Protein 6QTS (pdb70)

Foldseek 3Di:
DFFQEKDFQFKAAFAFWQEWAAFLQSQKIWTFFQQAIFIPGVVCRRPDPYGPFDAGHPFTWLWEHQNPPRQWMWTWGQQGWIFIAGRVVSDGQAIARPDRGGWNDKYAANPVRQWMWIFAQQWIFIPHPDRYTPDTADDDFGWLWYAQNPDNQWIWTFGQVQWIFIARRVDRPGGPAIGHDGPGTWNDWDAQHNFWIWTDGLSQWIWIAGNVVTGTDAIAHDAHRNDAQQEWEHYNFKIWTKHQQQKIFMPGPVDRYTSYMGRNDPRKIWNYKYDSHPAQWIWTAINSGMITIIGTGD/DPPDDDD

InterPro domains:
  IPR001680 WD40 repeat [PF00400] (369-399)
  IPR001680 WD40 repeat [PF00400] (455-491)
  IPR001680 WD40 repeat [PF00400] (540-576)
  IPR001680 WD40 repeat [PS50082] (459-491)
  IPR001680 WD40 repeat [PS50082] (545-585)
  IPR001680 WD40 repeat [SM00320] (355-399)
  IPR001680 WD40 repeat [SM00320] (410-449)
  IPR001680 WD40 repeat [SM00320] (452-492)
  IPR001680 WD40 repeat [SM00320] (493-534)
  IPR001680 WD40 repeat [SM00320] (538-576)
  IPR001680 WD40 repeat [SM00320] (579-618)
  IPR001680 WD40 repeat [SM00320] (633-672)
  IPR001841 Zinc finger, RING-type [PF13923] (52-89)
  IPR001841 Zinc finger, RING-type [PS50089] (52-90)
  IPR001841 Zinc finger, RING-type [SM00184] (52-89)
  IPR013083 Zinc finger, RING/FYVE/PHD-type [G3DSA:3.30.40.10] (39-142)
  IPR015943 WD40/YVTN repeat-like-containing domain superfamily [G3DSA:2.130.10.10] (342-675)
  IPR017907 Zinc finger, RING-type, conserved site [PS00518] (67-76)
  IPR019775 WD40 repeat, conserved site [PS00678] (563-577)
  IPR036322 WD40-repeat-containing domain superfamily [SSF50978] (372-670)

CATH classification: 2.130.10.10

Secondary structure (DSSP, 8-state):
----EEEEEEEE----EEEEEE-TTSSEEEEEETT--EEEEHHHHHH-----EE---SS-B--EE-SSSTTEEEEEBTTS-EEEEETTT--EEEEE---SS-EEEEEE-SSSTT-EEEEE---EEE----SS-SEEE--SS-B--EE-SS-TTEEEEEBTTS-EEEEETT-TTS-SEEE---SS-EEEEEESSSSEEEEEETTTEEEEEETTTTEEEEEE--S--SSB---EEE-SSEEEE--TTSEEEEEETT-SS-SEEEE------EEEEEE-TTSSEEEEEETT--EEEEEEE-/--SB---

Radius of gyration: 17.59 Å; Cα contacts (8 Å, |Δi|>4): 1021; chains: 2; bounding box: 44×52×36 Å

GO terms:
  GO:0005634 nucleus (C, IDA)
  GO:0061630 ubiquitin protein ligase activity (F, EXP)
  GO:0005634 nucleus (C, EXP)
  GO:0005737 cytoplasm (C, EXP)
  GO:0004842 ubiquitin-protein transferase activity (F, IMP)
  GO:0005515 protein binding (F, IPI)
  GO:0061630 ubiquitin protein ligase activity (F, IDA)
  GO:0004842 ubiquitin-protein transferase activity (F, IDA)
  GO:0016604 nuclear body (C, IDA)
  GO:0009640 photomorphogenesis (P, IGI)
  GO:0009647 skotomorphogenesis (P, TAS)
  GO:0000152 nuclear ubiquitin ligase complex (C, TAS)
  GO:0010119 regulation of stomatal movement (P, IGI)
  GO:0009641 shade avoidance (P, IMP)
  GO:0009649 entrainment of circadian clock (P, IMP)
  GO:0009963 positive regulation of flavonoid biosynthetic process (P, IMP)
  GO:0010119 regulation of stomatal movement (P, IMP)
  GO:0010224 response to UV-B (P, IMP)
  GO:0046283 anthocyanin-containing compound metabolic process (P, IMP)
  GO:0048573 photoperiodism, flowering (P, IMP)

B-factor: mean 17.79, std 14.59, range [5.57, 201.47]

Organism: Arabidopsis thaliana (NCBI:txid3702)

Nearest PDB structures (foldseek):
  6qts-assembly1_A  TM=1.003E+00  e=5.476E-61  Arabidopsis thaliana
  6qtt-assembly1_A  TM=9.958E-01  e=1.177E-58  Arabidopsis thaliana
  6qtr-assembly1_A  TM=9.957E-01  e=1.177E-58  Arabidopsis thaliana
  6qtu-assembly1_A  TM=9.963E-01  e=2.228E-58  Arabidopsis thaliana
  6qtw-assembly1_A  TM=9.921E-01  e=7.570E-58  Arabidopsis thaliana

Sequence (305 aa):
TRYSRLRVIAEIRHNIVSSSIEFDRDDELFATAGVVSRIKVFDFSSSVVNEPQPIVEMSTRSSKLSLSWNKHEKNHIASSDYEGIIVTVWDVTTRQSLMEYEEHEKRAWSSVDFSRTEEPSSMLVSGSDDKVKVWTRQEASVVINNIDMMKANIICVKYNPGSSNYIAVGSADHHIHYYDLRNISQPLHVFSGHKKAVSYVKKFLSNNELASASTDSTLRLWDVKDNLPVRTFRRGHTNEKNFVGLTVNSSEEYLACGSSETNEVVYVYHKEITRPVVTSHRFGGSYFISAVCCWKSDDSPTMMLTANSQGTIKVLVVLAARYAVVPD

Structure (mmCIF, N/CA/C/O backbone):
data_6QTS
#
_entry.id   6QTS
#
_cell.length_a   48.343
_cell.length_b   55.216
_cell.length_c   103.017
_cell.angle_alpha   90.000
_cell.angle_beta   90.000
_cell.angle_gamma   90.000
#
_symmetry.space_group_name_H-M   'P 21 21 21'
#
loop_
_entity.id
_entity.type
_entity.pdbx_description
1 polymer 'E3 ubiquitin-protein ligase COP1'
2 polymer 'Ultraviolet-B receptor UVR8'
3 non-polymer 'SULFATE ION'
4 non-polymer GLYCEROL
5 water water
#
loop_
_atom_site.group_PDB
_atom_site.id
_atom_site.type_symbol
_atom_site.label_atom_id
_atom_site.label_alt_id
_atom_site.label_comp_id
_atom_site.label_asym_id
_atom_site.label_entity_id
_atom_site.label_seq_id
_atom_site.pdbx_PDB_ins_code
_atom_site.Cartn_x
_atom_site.Cartn_y
_atom_site.Cartn_z
_atom_site.occupancy
_atom_site.B_iso_or_equiv
_atom_site.auth_seq_id
_atom_site.auth_comp_id
_atom_site.auth_asym_id
_atom_site.auth_atom_id
_atom_site.pdbx_PDB_model_num
ATOM 1 N N . THR A 1 6 ? -34.97764 15.60305 -15.23343 1.000 61.45771 351 THR A N 1
ATOM 2 C CA . THR A 1 6 ? -35.27991 16.93001 -14.71275 1.000 61.51987 351 THR A CA 1
ATOM 3 C C . THR A 1 6 ? -34.34173 17.31427 -13.57071 1.000 51.20582 351 THR A C 1
ATOM 4 O O . THR A 1 6 ? -33.95719 18.47564 -13.43843 1.000 50.66523 351 THR A O 1
ATOM 14 N N . ARG A 1 7 ? -33.96217 16.32749 -12.75417 1.000 41.50214 352 ARG A N 1
ATOM 15 C CA . ARG A 1 7 ? -33.26920 16.63131 -11.50823 1.000 32.07288 352 ARG A CA 1
ATOM 16 C C . ARG A 1 7 ? -31.94545 17.34199 -11.75815 1.000 24.35466 352 ARG A C 1
ATOM 17 O O . ARG A 1 7 ? -31.60015 18.29672 -11.05049 1.000 24.34644 352 ARG A O 1
ATOM 38 N N . TYR A 1 8 ? -31.17625 16.87528 -12.73455 1.000 17.15003 353 TYR A N 1
ATOM 39 C CA . TYR A 1 8 ? -29.88735 17.45010 -13.05332 1.000 13.46645 353 TYR A CA 1
ATOM 40 C C . TYR A 1 8 ? -29.84313 17.78397 -14.53378 1.000 13.13902 353 TYR A C 1
ATOM 41 O O . TYR A 1 8 ? -30.37910 17.03702 -15.35514 1.000 14.81422 353 TYR A O 1
ATOM 59 N N . SER A 1 9 ? -29.19548 18.88768 -14.87123 1.000 12.32380 354 SER A N 1
ATOM 60 C CA . SER A 1 9 ? -29.00761 19.25478 -16.26571 1.000 13.05372 354 SER A CA 1
ATOM 61 C C . SER A 1 9 ? -27.57034 19.57769 -16.62866 1.000 11.03694 354 SER A C 1
ATOM 62 O O . SER A 1 9 ? -27.28954 19.77837 -17.81336 1.000 11.31913 354 SER A O 1
ATOM 70 N N . ARG A 1 10 ? -26.65527 19.62643 -15.66640 1.000 11.08936 355 ARG A N 1
ATOM 71 C CA . ARG A 1 10 ? -25.30547 20.07184 -15.93503 1.000 11.16239 355 ARG A CA 1
ATOM 72 C C . ARG A 1 10 ? -24.35676 19.42673 -14.94492 1.000 10.23754 355 ARG A C 1
ATOM 73 O O . ARG A 1 10 ? -24.77036 18.86824 -13.92431 1.000 10.35071 355 ARG A O 1
ATOM 94 N N . LEU A 1 11 ? -23.06789 19.52000 -15.27417 1.000 10.43165 356 LEU A N 1
ATOM 95 C CA . LEU A 1 11 ? -21.96682 19.20820 -14.37444 1.000 11.04833 356 LEU A CA 1
ATOM 96 C C . LEU A 1 11 ? -21.22290 20.50477 -14.09002 1.000 11.42777 356 LEU A C 1
ATOM 97 O O . LEU A 1 11 ? -20.71786 21.15168 -15.01262 1.000 14.41864 356 LEU A O 1
ATOM 113 N N . ARG A 1 12 ? -21.14187 20.87392 -12.82656 1.000 10.05911 357 ARG A N 1
ATOM 114 C CA . ARG A 1 12 ? -20.38539 22.04215 -12.40900 1.000 10.82388 357 ARG A CA 1
ATOM 115 C C . ARG A 1 12 ? -18.96080 21.62836 -12.05364 1.000 10.28843 357 ARG A C 1
ATOM 116 O O . ARG A 1 12 ? -18.73950 20.56475 -11.46532 1.000 10.51273 357 ARG A O 1
ATOM 137 N N . VAL A 1 13 ? -17.99842 22.48130 -12.38464 1.000 10.59084 358 VAL A N 1
ATOM 138 C CA . VAL A 1 13 ? -16.61052 22.25095 -12.01191 1.000 11.01164 358 VAL A CA 1
ATOM 139 C C . VAL A 1 13 ? -16.41887 22.88857 -10.65375 1.000 12.65631 358 VAL A C 1
ATOM 140 O O . VAL A 1 13 ? -16.53751 24.10879 -10.50503 1.000 14.80198 358 VAL A O 1
ATOM 153 N N . ILE A 1 14 ? -16.09072 22.07617 -9.66023 1.000 11.33682 359 ILE A N 1
ATOM 154 C CA . ILE A 1 14 ? -15.83541 22.66406 -8.35313 1.000 12.55011 359 ILE A CA 1
ATOM 155 C C . ILE A 1 14 ? -14.35664 22.73318 -8.02511 1.000 13.61036 359 ILE A C 1
ATOM 156 O O . ILE A 1 14 ? -13.98158 23.49369 -7.11574 1.000 17.84869 359 ILE A O 1
ATOM 172 N N . ALA A 1 15 ? -13.49781 22.02467 -8.75666 1.000 12.39430 360 ALA A N 1
ATOM 173 C CA . ALA A 1 15 ? -12.05611 22.15736 -8.59357 1.000 13.91005 360 ALA A CA 1
ATOM 174 C C . ALA A 1 15 ? -11.37154 21.57526 -9.81899 1.000 13.53324 360 ALA A C 1
ATOM 175 O O . ALA A 1 15 ? -11.90287 20.68697 -10.47718 1.000 12.80130 360 ALA A O 1
ATOM 182 N N . GLU A 1 16 ? -10.17586 22.07386 -10.09685 1.000 15.68870 361 GLU A N 1
ATOM 183 C CA . GLU A 1 16 ? -9.37782 21.62083 -11.22792 1.000 18.55826 361 GLU A CA 1
ATOM 184 C C . GLU A 1 16 ? -7.92131 21.62497 -10.80514 1.000 19.68236 361 GLU A C 1
ATOM 185 O O . GLU A 1 16 ? -7.43853 22.61384 -10.25263 1.000 21.46514 361 GLU A O 1
ATOM 197 N N . ILE A 1 17 ? -7.23929 20.51460 -11.03279 1.000 19.56063 362 ILE A N 1
ATOM 198 C CA . ILE A 1 17 ? -5.80201 20.40979 -10.84071 1.000 23.25306 362 ILE A CA 1
ATOM 199 C C . ILE A 1 17 ? -5.22500 20.30871 -12.24350 1.000 26.74375 362 ILE A C 1
ATOM 200 O O . ILE A 1 17 ? -5.38550 19.27650 -12.91196 1.000 25.55830 362 ILE A O 1
ATOM 216 N N . ARG A 1 18 ? -4.61196 21.39568 -12.71394 1.000 34.43022 363 ARG A N 1
ATOM 217 C CA . ARG A 1 18 ? -4.02096 21.41075 -14.04410 1.000 41.99442 363 ARG A CA 1
ATOM 218 C C . ARG A 1 18 ? -2.77239 20.53962 -14.06085 1.000 48.27696 363 ARG A C 1
ATOM 219 O O . ARG A 1 18 ? -2.06157 20.41011 -13.05992 1.000 47.79991 363 ARG A O 1
ATOM 240 N N . HIS A 1 19 ? -2.50753 19.94295 -15.21610 1.000 55.61652 364 HIS A N 1
ATOM 241 C CA . HIS A 1 19 ? -1.41928 18.98481 -15.34719 1.000 63.08631 364 HIS A CA 1
ATOM 242 C C . HIS A 1 19 ? -0.06876 19.65903 -15.14809 1.000 62.59066 364 HIS A C 1
ATOM 243 O O . HIS A 1 19 ? 0.93696 18.99026 -14.91152 1.000 62.58428 364 HIS A O 1
ATOM 257 N N . ASN A 1 27 ? 0.47488 13.80511 -19.13550 1.000 27.13393 372 ASN A N 1
ATOM 258 C CA . ASN A 1 27 ? 0.49256 12.34792 -19.13938 1.000 26.23957 372 ASN A CA 1
ATOM 259 C C . ASN A 1 27 ? -0.88472 11.76876 -18.82635 1.000 19.18848 372 ASN A C 1
ATOM 260 O O . ASN A 1 27 ? -1.61244 12.28831 -17.98921 1.000 18.92642 372 ASN A O 1
ATOM 270 N N . ILE A 1 28 ? -1.21924 10.67392 -19.50390 1.000 15.30668 373 ILE A N 1
ATOM 271 C CA . ILE A 1 28 ? -2.51567 10.04003 -19.32035 1.000 13.12899 373 ILE A CA 1
ATOM 272 C C . ILE A 1 28 ? -2.67401 9.57502 -17.88326 1.000 11.61119 373 ILE A C 1
ATOM 273 O O . ILE A 1 28 ? -1.80963 8.89142 -17.32970 1.000 12.12536 373 ILE A O 1
ATOM 289 N N . VAL A 1 29 ? -3.80080 9.93267 -17.27883 1.000 10.97390 374 VAL A N 1
ATOM 290 C CA . VAL A 1 29 ? -4.21721 9.39863 -15.98837 1.000 10.31312 374 VAL A CA 1
ATOM 291 C C . VAL A 1 29 ? -5.13117 8.21697 -16.27121 1.000 10.35642 374 VAL A C 1
ATOM 292 O O . VAL A 1 29 ? -6.26078 8.37650 -16.73593 1.000 11.49452 374 VAL A O 1
ATOM 305 N N . SER A 1 30 ? -4.63627 7.01247 -15.99587 1.000 10.53071 375 SER A N 1
ATOM 306 C CA A SER A 1 30 ? -5.35362 5.77851 -16.28190 0.909 11.40511 375 SER A CA 1
ATOM 307 C CA B SER A 1 30 ? -5.40683 5.82155 -16.32056 0.091 10.63781 375 SER A CA 1
ATOM 308 C C . SER A 1 30 ? -6.44026 5.48716 -15.25694 1.000 9.79584 375 SER A C 1
ATOM 309 O O . SER A 1 30 ? -7.37820 4.75169 -15.54767 1.000 10.76203 375 SER A O 1
ATOM 324 N N . SER A 1 31 ? -6.29353 6.00740 -14.04904 1.000 8.66449 376 SER A N 1
ATOM 325 C CA . SER A 1 31 ? -7.16417 5.62577 -12.95464 1.000 8.64396 376 SER A CA 1
ATOM 326 C C . SER A 1 31 ? -7.22143 6.74209 -11.93869 1.000 8.53143 376 SER A C 1
ATOM 327 O O . SER A 1 31 ? -6.20447 7.35579 -11.61952 1.000 9.72186 376 SER A O 1
ATOM 335 N N . ILE A 1 32 ? -8.42186 6.98303 -11.42757 1.000 8.53421 377 ILE A N 1
ATOM 336 C CA . ILE A 1 32 ? -8.66784 7.92343 -10.34389 1.000 8.72564 377 ILE A CA 1
ATOM 337 C C . ILE A 1 32 ? -9.68940 7.26087 -9.42315 1.000 8.86361 377 ILE A C 1
ATOM 338 O O . ILE A 1 32 ? -10.73134 6.80032 -9.89599 1.000 9.79115 377 ILE A O 1
ATOM 354 N N . GLU A 1 33 ? -9.36304 7.13053 -8.13253 1.000 8.57392 378 GLU A N 1
ATOM 355 C CA . GLU A 1 33 ? -10.16774 6.33243 -7.22436 1.000 9.00076 378 GLU A CA 1
ATOM 356 C C . GLU A 1 33 ? -10.15829 6.93053 -5.82353 1.000 8.99146 378 GLU A C 1
ATOM 357 O O . GLU A 1 33 ? -9.11290 7.34749 -5.33306 1.000 8.34776 378 GLU A O 1
ATOM 369 N N . PHE A 1 34 ? -11.32092 6.91587 -5.17022 1.000 10.25216 379 PHE A N 1
ATOM 370 C CA . PHE A 1 34 ? -11.45980 7.28422 -3.77023 1.000 10.03207 379 PHE A CA 1
ATOM 371 C C . PHE A 1 34 ? -11.09700 6.13215 -2.83132 1.000 9.92600 379 PHE A C 1
ATOM 372 O O . PHE A 1 34 ? -11.35471 4.96191 -3.12182 1.000 10.98180 379 PHE A O 1
ATOM 389 N N . ASP A 1 36 ? -10.55220 6.48524 -1.66579 1.000 9.68914 380 ASP A N 1
ATOM 390 C CA . ASP A 1 36 ? -10.31084 5.52688 -0.59719 1.000 9.73624 380 ASP A CA 1
ATOM 391 C C . ASP A 1 36 ? -11.63878 5.11487 0.04621 1.000 10.10793 380 ASP A C 1
ATOM 392 O O . ASP A 1 36 ? -12.72214 5.54474 -0.35583 1.000 11.04824 380 ASP A O 1
ATOM 401 N N . ARG A 1 37 ? -11.55275 4.24804 1.05354 1.000 11.28129 381 ARG A N 1
ATOM 402 C CA . ARG A 1 37 ? -12.74793 3.61424 1.58541 1.000 13.21591 381 ARG A CA 1
ATOM 403 C C . ARG A 1 37 ? -13.73689 4.60048 2.17987 1.000 12.93116 381 ARG A C 1
ATOM 404 O O . ARG A 1 37 ? -14.92583 4.27682 2.27996 1.000 15.94576 381 ARG A O 1
ATOM 425 N N . ASP A 1 38 ? -13.28753 5.77258 2.60924 1.000 11.57352 382 ASP A N 1
ATOM 426 C CA . ASP A 1 38 ? -14.15746 6.76403 3.22475 1.000 12.25180 382 ASP A CA 1
ATOM 427 C C . ASP A 1 38 ? -14.42977 7.95378 2.31954 1.000 11.23219 382 ASP A C 1
ATOM 428 O O . ASP A 1 38 ? -15.01818 8.93981 2.77260 1.000 12.81225 382 ASP A O 1
ATOM 437 N N . ASP A 1 39 ? -14.01678 7.88795 1.05997 1.000 10.60399 383 ASP A N 1
ATOM 438 C CA . ASP A 1 39 ? -14.13750 9.01650 0.14589 1.000 11.42894 383 ASP A CA 1
ATOM 439 C C . ASP A 1 39 ? -13.43380 10.25611 0.68839 1.000 11.13777 383 ASP A C 1
ATOM 440 O O . ASP A 1 39 ? -13.85958 11.38458 0.42860 1.000 12.08530 383 ASP A O 1
ATOM 449 N N . GLU A 1 40 ? -12.36736 10.06238 1.45195 1.000 10.85667 384 GLU A N 1
ATOM 450 C CA . GLU A 1 40 ? -11.61089 11.16135 2.03758 1.000 11.44607 384 GLU A CA 1
ATOM 451 C C . GLU A 1 40 ? -10.38230 11.52647 1.22188 1.000 10.86325 384 GLU A C 1
ATOM 452 O O . GLU A 1 40 ? -10.08618 12.71492 1.03447 1.000 12.83405 384 GLU A O 1
ATOM 464 N N . LEU A 1 41 ? -9.65106 10.52810 0.76833 1.000 10.09164 385 LEU A N 1
ATOM 465 C CA . LEU A 1 41 ? -8.51077 10.69360 -0.10901 1.000 9.92420 385 LEU A CA 1
ATOM 466 C C . LEU A 1 41 ? -8.88321 10.12939 -1.46948 1.000 9.75219 385 LEU A C 1
ATOM 467 O O . LEU A 1 41 ? -9.76494 9.27085 -1.58461 1.000 11.01271 385 LEU A O 1
ATOM 483 N N . PHE A 1 42 ? -8.18424 10.57795 -2.50627 1.000 9.11336 386 PHE A N 1
ATOM 484 C CA . PHE A 1 42 ? -8.25535 9.91477 -3.79545 1.000 8.78282 386 PHE A CA 1
ATOM 485 C C . PHE A 1 42 ? -6.84741 9.75756 -4.33266 1.000 9.06984 386 PHE A C 1
ATOM 486 O O . PHE A 1 42 ? -5.92275 10.44784 -3.90870 1.000 10.73855 386 PHE A O 1
ATOM 503 N N . ALA A 1 43 ? -6.68899 8.82771 -5.26302 1.000 8.28601 387 ALA A N 1
ATOM 504 C CA . ALA A 1 43 ? -5.39429 8.57479 -5.86905 1.000 8.63442 387 ALA A CA 1
ATOM 505 C C . ALA A 1 43 ? -5.53088 8.58252 -7.37823 1.000 8.27140 387 ALA A C 1
ATOM 506 O O . ALA A 1 43 ? -6.57276 8.21189 -7.92269 1.000 9.06283 387 ALA A O 1
ATOM 513 N N . THR A 1 44 ? -4.45323 8.98864 -8.04190 1.000 8.75928 388 THR A N 1
ATOM 514 C CA . THR A 1 44 ? -4.34583 8.95407 -9.48955 1.000 9.12507 388 THR A CA 1
ATOM 515 C C . THR A 1 44 ? -3.09675 8.17446 -9.87038 1.000 9.22155 388 THR A C 1
ATOM 516 O O . THR A 1 44 ? -2.10863 8.12851 -9.12496 1.000 9.82027 388 THR A O 1
ATOM 527 N N . ALA A 1 45 ? -3.12809 7.57747 -11.05870 1.000 9.65231 389 ALA A N 1
ATOM 528 C CA . ALA A 1 45 ? -1.95432 6.90496 -11.58455 1.000 9.93683 389 ALA A CA 1
ATOM 529 C C . ALA A 1 45 ? -2.10592 6.73193 -13.07590 1.000 10.09285 389 ALA A C 1
ATOM 530 O O . ALA A 1 45 ? -3.21125 6.62416 -13.59152 1.000 10.66985 389 ALA A O 1
ATOM 537 N N . GLY A 1 46 ? -0.97456 6.68722 -13.76318 1.000 10.22446 390 GLY A N 1
ATOM 538 C CA . GLY A 1 46 ? -0.99664 6.48003 -15.18992 1.000 11.20510 390 GLY A CA 1
ATOM 539 C C . GLY A 1 46 ? 0.38293 6.29661 -15.77653 1.000 11.60069 390 GLY A C 1
ATOM 540 O O . GLY A 1 46 ? 1.25844 5.65130 -15.18930 1.000 11.58227 390 GLY A O 1
ATOM 544 N N . VAL A 1 47 ? 0.58593 6.90752 -16.94126 1.000 12.24795 391 VAL A N 1
ATOM 545 C CA A VAL A 1 47 ? 1.79920 6.64211 -17.69858 0.263 13.77717 391 VAL A CA 1
ATOM 546 C CA B VAL A 1 47 ? 1.79537 6.69495 -17.72411 0.737 14.18082 391 VAL A CA 1
ATOM 547 C C . VAL A 1 47 ? 3.02424 7.28111 -17.06069 1.000 15.12216 391 VAL A C 1
ATOM 548 O O . VAL A 1 47 ? 4.13750 6.85761 -17.35023 1.000 16.86427 391 VAL A O 1
ATOM 573 N N . SER A 1 48 ? 2.85891 8.24863 -16.17600 1.000 14.16020 392 SER A N 1
ATOM 574 C CA . SER A 1 48 ? 4.01264 8.88553 -15.55914 1.000 15.41507 392 SER A CA 1
ATOM 575 C C . SER A 1 48 ? 4.65780 8.05700 -14.45132 1.000 15.30192 392 SER A C 1
ATOM 576 O O . SER A 1 48 ? 5.63579 8.51579 -13.85706 1.000 16.73157 392 SER A O 1
ATOM 584 N N . ARG A 1 49 ? 4.14988 6.86333 -14.15241 1.000 13.81025 393 ARG A N 1
ATOM 585 C CA . ARG A 1 49 ? 4.80118 5.96663 -13.19226 1.000 13.77704 393 ARG A CA 1
ATOM 586 C C . ARG A 1 49 ? 4.87184 6.57098 -11.80367 1.000 13.44115 393 ARG A C 1
ATOM 587 O O . ARG A 1 49 ? 5.88291 6.46802 -11.10619 1.000 14.10729 393 ARG A O 1
ATOM 626 N N . ILE A 1 51 ? 2.12013 7.05863 -8.47117 1.000 10.44836 395 ILE A N 1
ATOM 627 C CA . ILE A 1 51 ? 0.83003 6.98708 -7.78603 1.000 9.95402 395 ILE A CA 1
ATOM 628 C C . ILE A 1 51 ? 0.77338 8.17497 -6.84207 1.000 10.36539 395 ILE A C 1
ATOM 629 O O . ILE A 1 51 ? 1.59045 8.27668 -5.92052 1.000 11.32568 395 ILE A O 1
ATOM 645 N N . LYS A 1 52 ? -0.17603 9.07146 -7.07776 1.000 10.14122 396 LYS A N 1
ATOM 646 C CA . LYS A 1 52 ? -0.32022 10.28905 -6.29390 1.000 10.63205 396 LYS A CA 1
ATOM 647 C C . LYS A 1 52 ? -1.59850 10.21427 -5.48014 1.000 10.14866 396 LYS A C 1
ATOM 648 O O . LYS A 1 52 ? -2.64499 9.82305 -5.99250 1.000 12.23459 396 LYS A O 1
ATOM 667 N N . VAL A 1 53 ? -1.51554 10.59733 -4.21321 1.000 9.48370 397 VAL A N 1
ATOM 668 C CA . VAL A 1 53 ? -2.65598 10.62401 -3.31287 1.000 9.45646 397 VAL A CA 1
ATOM 669 C C . VAL A 1 53 ? -2.92836 12.06987 -2.93961 1.000 9.34795 397 VAL A C 1
ATOM 670 O O . VAL A 1 53 ? -2.00588 12.80292 -2.56078 1.000 10.00160 397 VAL A O 1
ATOM 683 N N . PHE A 1 54 ? -4.19768 12.44953 -3.01118 1.000 9.31653 398 PHE A N 1
ATOM 684 C CA . PHE A 1 54 ? -4.67015 13.78112 -2.70258 1.000 9.81183 398 PHE A CA 1
ATOM 685 C C . PHE A 1 54 ? -5.74112 13.72076 -1.62479 1.000 10.24033 398 PHE A C 1
ATOM 686 O O . PHE A 1 54 ? -6.49531 12.75681 -1.52460 1.000 10.43562 398 PHE A O 1
ATOM 703 N N . ASP A 1 55 ? -5.84033 14.79086 -0.85011 1.000 10.83738 399 ASP A N 1
ATOM 704 C CA . ASP A 1 55 ? -6.90696 14.96858 0.12441 1.000 11.65100 399 ASP A CA 1
ATOM 705 C C . ASP A 1 55 ? -8.08437 15.67034 -0.54601 1.000 11.57316 399 ASP A C 1
ATOM 706 O O . ASP A 1 55 ? -7.94632 16.78790 -1.04706 1.000 12.16514 399 ASP A O 1
ATOM 715 N N . PHE A 1 56 ? -9.24198 15.00998 -0.57985 1.000 11.40452 400 PHE A N 1
ATOM 716 C CA . PHE A 1 56 ? -10.37832 15.54574 -1.32953 1.000 11.68116 400 PHE A CA 1
ATOM 717 C C . PHE A 1 56 ? -10.80957 16.91787 -0.81924 1.000 12.09998 400 PHE A C 1
ATOM 718 O O . PHE A 1 56 ? -11.02573 17.84045 -1.60449 1.000 12.72533 400 PHE A O 1
ATOM 735 N N . SER A 1 57 ? -10.96037 17.06521 0.49236 1.000 14.08570 401 SER A N 1
ATOM 736 C CA A SER A 1 57 ? -11.41341 18.33492 1.04673 0.419 16.14720 401 SER A CA 1
ATOM 737 C CA B SER A 1 57 ? -11.42675 18.33981 1.01915 0.581 16.23865 401 SER A CA 1
ATOM 738 C C . SER A 1 57 ? -10.43698 19.45689 0.71993 1.000 16.11073 401 SER A C 1
ATOM 739 O O . SER A 1 57 ? -10.84741 20.58663 0.42730 1.000 17.00523 401 SER A O 1
ATOM 754 N N . SER A 1 58 ? -9.13463 19.16522 0.79154 1.000 15.42466 402 SER A N 1
ATOM 755 C CA . SER A 1 58 ? -8.13888 20.17641 0.45696 1.000 16.14111 402 SER A CA 1
ATOM 756 C C . SER A 1 58 ? -8.28084 20.61726 -0.99181 1.000 15.60683 402 SER A C 1
ATOM 757 O O . SER A 1 58 ? -8.20247 21.81230 -1.30078 1.000 17.07308 402 SER A O 1
ATOM 765 N N . VAL A 1 59 ? -8.49144 19.66126 -1.89713 1.000 14.25366 403 VAL A N 1
ATOM 766 C CA . VAL A 1 59 ? -8.62190 19.97488 -3.31480 1.000 14.83417 403 VAL A CA 1
ATOM 767 C C . VAL A 1 59 ? -9.83247 20.85825 -3.55801 1.000 16.43615 403 VAL A C 1
ATOM 768 O O . VAL A 1 59 ? -9.78088 21.80166 -4.35811 1.000 18.04843 403 VAL A O 1
ATOM 781 N N . VAL A 1 60 ? -10.94862 20.56457 -2.88892 1.000 17.68158 404 VAL A N 1
ATOM 782 C CA . VAL A 1 60 ? -12.17163 21.32665 -3.09388 1.000 21.51417 404 VAL A CA 1
ATOM 783 C C . VAL A 1 60 ? -12.05524 22.72276 -2.51125 1.000 26.46943 404 VAL A C 1
ATOM 784 O O . VAL A 1 60 ? -12.62383 23.67284 -3.06068 1.000 26.89621 404 VAL A O 1
ATOM 797 N N . ASN A 1 61 ? -11.30245 22.88520 -1.42635 1.000 31.43628 405 ASN A N 1
ATOM 798 C CA . ASN A 1 61 ? -11.35343 24.12096 -0.64846 1.000 40.49434 405 ASN A CA 1
ATOM 799 C C . ASN A 1 61 ? -10.19096 25.07799 -0.88797 1.000 50.28255 405 ASN A C 1
ATOM 800 O O . ASN A 1 61 ? -10.24346 26.20864 -0.39196 1.000 47.81285 405 ASN A O 1
ATOM 811 N N . GLU A 1 62 ? -9.16466 24.68442 -1.64036 1.000 63.17042 406 GLU A N 1
ATOM 812 C CA . GLU A 1 62 ? -7.94930 25.49376 -1.71015 1.000 77.31380 406 GLU A CA 1
ATOM 813 C C . GLU A 1 62 ? -7.61336 25.89050 -3.14378 1.000 71.26064 406 GLU A C 1
ATOM 814 O O . GLU A 1 62 ? -8.19690 25.34466 -4.08747 1.000 69.99198 406 GLU A O 1
ATOM 826 N N . PRO A 1 63 ? -6.68693 26.85085 -3.35395 1.000 67.19299 407 PRO A N 1
ATOM 827 C CA . PRO A 1 63 ? -6.38973 27.37047 -4.69220 1.000 64.70473 407 PRO A CA 1
ATOM 828 C C . PRO A 1 63 ? -5.22243 26.67586 -5.38616 1.000 62.93764 407 PRO A C 1
ATOM 829 O O . PRO A 1 63 ? -4.81992 25.59042 -4.96961 1.000 62.25384 407 PRO A O 1
ATOM 840 N N . GLN A 1 67 ? -3.83499 21.20790 -4.58057 1.000 34.80383 411 GLN A N 1
ATOM 841 C CA . GLN A 1 67 ? -2.65453 21.49948 -5.38442 1.000 33.50512 411 GLN A CA 1
ATOM 842 C C . GLN A 1 67 ? -1.60070 20.38270 -5.26871 1.000 29.65969 411 GLN A C 1
ATOM 843 O O . GLN A 1 67 ? -1.28308 19.74197 -6.27213 1.000 31.35207 411 GLN A O 1
ATOM 875 N N . PRO A 1 69 ? 0.04398 16.74850 -3.99491 1.000 14.06025 413 PRO A N 1
ATOM 876 C CA . PRO A 1 69 ? -0.32012 15.45114 -3.42315 1.000 12.35732 413 PRO A CA 1
ATOM 877 C C . PRO A 1 69 ? 0.30035 15.27501 -2.05442 1.000 11.31452 413 PRO A C 1
ATOM 878 O O . PRO A 1 69 ? 1.38356 15.80771 -1.79798 1.000 12.52625 413 PRO A O 1
ATOM 889 N N . ILE A 1 70 ? -0.38451 14.52584 -1.18874 1.000 10.77753 414 ILE A N 1
ATOM 890 C CA . ILE A 1 70 ? 0.16950 14.17902 0.11035 1.000 10.91237 414 ILE A CA 1
ATOM 891 C C . ILE A 1 70 ? 1.04803 12.93471 0.07297 1.000 10.84903 414 ILE A C 1
ATOM 892 O O . ILE A 1 70 ? 1.81960 12.70499 1.01368 1.000 11.52129 414 ILE A O 1
ATOM 908 N N . VAL A 1 71 ? 0.95936 12.13100 -0.97917 1.000 11.20082 415 VAL A N 1
ATOM 909 C CA . VAL A 1 71 ? 1.81620 10.96679 -1.16266 1.000 12.33258 415 VAL A CA 1
ATOM 910 C C . VAL A 1 71 ? 2.13545 10.86375 -2.64236 1.000 11.95046 415 VAL A C 1
ATOM 911 O O . VAL A 1 71 ? 1.26063 11.08997 -3.48854 1.000 11.35809 415 VAL A O 1
ATOM 924 N N . GLU A 1 72 ? 3.37404 10.49782 -2.95037 1.000 12.94454 416 GLU A N 1
ATOM 925 C CA . GLU A 1 72 ? 3.80750 10.18544 -4.30585 1.000 14.59493 416 GLU A CA 1
ATOM 926 C C . GLU A 1 72 ? 4.65859 8.93051 -4.24463 1.000 15.00548 416 GLU A C 1
ATOM 927 O O . GLU A 1 72 ? 5.68851 8.92348 -3.56569 1.000 18.38272 416 GLU A O 1
ATOM 939 N N . MET A 1 73 ? 4.23773 7.88023 -4.94849 1.000 13.95290 417 MET A N 1
ATOM 940 C CA . MET A 1 73 ? 4.95064 6.60696 -4.97312 1.000 13.44928 417 MET A CA 1
ATOM 941 C C . MET A 1 73 ? 5.36404 6.31241 -6.40190 1.000 13.57611 417 MET A C 1
ATOM 942 O O . MET A 1 73 ? 4.51144 6.15571 -7.28192 1.000 12.52625 417 MET A O 1
ATOM 956 N N . SER A 1 74 ? 6.66737 6.21694 -6.63342 1.000 14.68377 418 SER A N 1
ATOM 957 C CA . SER A 1 74 ? 7.16235 5.96386 -7.97747 1.000 16.22364 418 SER A CA 1
ATOM 958 C C . SER A 1 74 ? 7.12497 4.47072 -8.28338 1.000 15.52565 418 SER A C 1
ATOM 959 O O . SER A 1 74 ? 7.33394 3.62428 -7.41126 1.000 16.91919 418 SER A O 1
ATOM 967 N N . THR A 1 75 ? 6.86957 4.15263 -9.54388 1.000 16.00147 419 THR A N 1
ATOM 968 C CA . THR A 1 75 ? 6.73343 2.77217 -9.97701 1.000 19.12659 419 THR A CA 1
ATOM 969 C C . THR A 1 75 ? 7.68549 2.50698 -11.12796 1.000 23.50580 419 THR A C 1
ATOM 970 O O . THR A 1 75 ? 8.21988 3.42995 -11.74655 1.000 23.85208 419 THR A O 1
ATOM 981 N N . ARG A 1 76 ? 7.88215 1.21337 -11.41269 1.000 28.01607 420 ARG A N 1
ATOM 982 C CA . ARG A 1 76 ? 8.76396 0.77955 -12.48549 1.000 33.22009 420 ARG A CA 1
ATOM 983 C C . ARG A 1 76 ? 8.10896 0.84387 -13.85986 1.000 26.85808 420 ARG A C 1
ATOM 984 O O . ARG A 1 76 ? 8.82015 0.87395 -14.87287 1.000 25.77888 420 ARG A O 1
ATOM 1005 N N . SER A 1 77 ? 6.77987 0.87439 -13.91727 1.000 21.87444 421 SER A N 1
ATOM 1006 C CA A SER A 1 77 ? 6.07861 0.79434 -15.18640 0.518 19.15404 421 SER A CA 1
ATOM 1007 C CA B SER A 1 77 ? 6.04635 0.74702 -15.16616 0.482 18.94643 421 SER A CA 1
ATOM 1008 C C . SER A 1 77 ? 4.82485 1.65311 -15.11994 1.000 16.22256 421 SER A C 1
ATOM 1009 O O . SER A 1 77 ? 4.33127 1.99894 -14.04383 1.000 15.00956 421 SER A O 1
ATOM 1024 N N . LYS A 1 78 ? 4.31762 2.01202 -16.30168 1.000 14.31309 422 LYS A N 1
ATOM 1025 C CA . LYS A 1 78 ? 3.06130 2.74609 -16.38287 1.000 13.20069 422 LYS A CA 1
ATOM 1026 C C . LYS A 1 78 ? 1.96423 1.96700 -15.66259 1.000 11.86355 422 LYS A C 1
ATOM 1027 O O . LYS A 1 78 ? 1.90761 0.73838 -15.73527 1.000 11.41486 422 LYS A O 1
ATOM 1033 N N . LEU A 1 79 ? 1.07913 2.69015 -14.97746 1.000 11.20418 423 LEU A N 1
ATOM 1034 C CA . LEU A 1 79 ? -0.03860 2.07202 -14.28420 1.000 10.48082 423 LEU A CA 1
ATOM 1035 C C . LEU A 1 79 ? -1.27691 2.07659 -15.16565 1.000 10.04439 423 LEU A C 1
ATOM 1036 O O . LEU A 1 79 ? -1.55369 3.06189 -15.85187 1.000 11.00327 423 LEU A O 1
ATOM 1052 N N . SER A 1 80 ? -2.04966 0.99394 -15.08190 1.000 9.83302 424 SER A N 1
ATOM 1053 C CA . SER A 1 80 ? -3.33330 0.90359 -15.75313 1.000 9.67133 424 SER A CA 1
ATOM 1054 C C . SER A 1 80 ? -4.52963 1.09383 -14.82490 1.000 9.03384 424 SER A C 1
ATOM 1055 O O . SER A 1 80 ? -5.59277 1.47519 -15.29469 1.000 10.29106 424 SER A O 1
ATOM 1082 N N . LEU A 1 82 ? -5.99303 1.39488 -10.37554 1.000 8.12647 426 LEU A N 1
ATOM 1083 C CA . LEU A 1 82 ? -5.84546 1.42386 -8.93290 1.000 8.38872 426 LEU A CA 1
ATOM 1084 C C . LEU A 1 82 ? -7.11968 0.88975 -8.28452 1.000 7.80168 426 LEU A C 1
ATOM 1085 O O . LEU A 1 82 ? -8.20697 1.06240 -8.82382 1.000 8.91877 426 LEU A O 1
ATOM 1101 N N . SER A 1 83 ? -6.98062 0.28499 -7.11229 1.000 7.74640 427 SER A N 1
ATOM 1102 C CA . SER A 1 83 ? -8.13110 -0.11985 -6.30233 1.000 8.25749 427 SER A CA 1
ATOM 1103 C C . SER A 1 83 ? -7.75398 -0.00043 -4.83740 1.000 7.95803 427 SER A C 1
ATOM 1104 O O . SER A 1 83 ? -6.82549 -0.68485 -4.38799 1.000 8.89297 427 SER A O 1
ATOM 1112 N N . TRP A 1 84 ? -8.44654 0.85744 -4.09817 1.000 8.20897 428 TRP A N 1
ATOM 1113 C CA . TRP A 1 84 ? -8.18953 0.95084 -2.67636 1.000 8.68515 428 TRP A CA 1
ATOM 1114 C C . TRP A 1 84 ? -8.82428 -0.21600 -1.92590 1.000 9.18443 428 TRP A C 1
ATOM 1115 O O . TRP A 1 84 ? -9.87803 -0.72851 -2.29856 1.000 10.36541 428 TRP A O 1
ATOM 1136 N N . ASN A 1 85 ? -8.17536 -0.61933 -0.84062 1.000 10.27402 429 ASN A N 1
ATOM 1137 C CA . ASN A 1 85 ? -8.73173 -1.64576 0.01859 1.000 10.88166 429 ASN A CA 1
ATOM 1138 C C . ASN A 1 85 ? -9.94369 -1.09225 0.74589 1.000 12.09488 429 ASN A C 1
ATOM 1139 O O . ASN A 1 85 ? -9.96701 0.06489 1.15896 1.000 13.26872 429 ASN A O 1
ATOM 1150 N N . LYS A 1 86 ? -10.95989 -1.93728 0.89123 1.000 12.29648 430 LYS A N 1
ATOM 1151 C CA . LYS A 1 86 ? -12.22643 -1.50819 1.44476 1.000 14.31495 430 LYS A CA 1
ATOM 1152 C C . LYS A 1 86 ? -12.25856 -1.59655 2.95575 1.000 14.37192 430 LYS A C 1
ATOM 1153 O O . LYS A 1 86 ? -13.23726 -1.13952 3.55687 1.000 17.61267 430 LYS A O 1
ATOM 1172 N N . HIS A 1 87 ? -11.23544 -2.18081 3.57449 1.000 13.89255 431 HIS A N 1
ATOM 1173 C CA . HIS A 1 87 ? -11.14774 -2.34440 5.01823 1.000 15.14056 431 HIS A CA 1
ATOM 1174 C C . HIS A 1 87 ? -9.90290 -1.68217 5.58448 1.000 14.37267 431 HIS A C 1
ATOM 1175 O O . HIS A 1 87 ? -9.99342 -0.95750 6.58665 1.000 16.81540 431 HIS A O 1
ATOM 1189 N N . GLU A 1 88 ? -8.74209 -1.90871 4.96306 1.000 12.58626 432 GLU A N 1
ATOM 1190 C CA . GLU A 1 88 ? -7.49197 -1.27364 5.36200 1.000 13.32673 432 GLU A CA 1
ATOM 1191 C C . GLU A 1 88 ? -7.42376 0.08830 4.69171 1.000 12.44728 432 GLU A C 1
ATOM 1192 O O . GLU A 1 88 ? -7.14581 0.19747 3.49945 1.000 13.78547 432 GLU A O 1
ATOM 1204 N N . LYS A 1 89 ? -7.66209 1.12765 5.48465 1.000 12.57372 433 LYS A N 1
ATOM 1205 C CA . LYS A 1 89 ? -7.69858 2.51076 5.02160 1.000 13.87338 433 LYS A CA 1
ATOM 1206 C C . LYS A 1 89 ? -6.53316 2.83838 4.10441 1.000 10.92747 433 LYS A C 1
ATOM 1207 O O . LYS A 1 89 ? -6.71410 3.49893 3.07685 1.000 11.50752 433 LYS A O 1
ATOM 1226 N N . ASN A 1 90 ? -5.33407 2.42045 4.47806 1.000 9.72593 434 ASN A N 1
ATOM 1227 C CA . ASN A 1 90 ? -4.13496 2.93019 3.86428 1.000 9.31972 434 ASN A CA 1
ATOM 1228 C C . ASN A 1 90 ? -3.62936 2.08909 2.71827 1.000 8.87280 434 ASN A C 1
ATOM 1229 O O . ASN A 1 90 ? -2.58172 2.42370 2.16996 1.000 10.03644 434 ASN A O 1
ATOM 1240 N N . HIS A 1 91 ? -4.31411 1.02092 2.35070 1.000 8.52383 435 HIS A N 1
ATOM 1241 C CA . HIS A 1 91 ? -3.77974 0.11140 1.34677 1.000 8.89048 435 HIS A CA 1
ATOM 1242 C C . HIS A 1 91 ? -4.45165 0.34184 0.00615 1.000 8.30604 435 HIS A C 1
ATOM 1243 O O . HIS A 1 91 ? -5.67439 0.51074 -0.06998 1.000 8.86963 435 HIS A O 1
ATOM 1257 N N . ILE A 1 92 ? -3.64633 0.31288 -1.04839 1.000 8.52497 436 ILE A N 1
ATOM 1258 C CA . ILE A 1 92 ? -4.12648 0.51022 -2.40793 1.000 8.48704 436 ILE A CA 1
ATOM 1259 C C . ILE A 1 92 ? -3.36882 -0.43561 -3.32834 1.000 8.71774 436 ILE A C 1
ATOM 1260 O O . ILE A 1 92 ? -2.15595 -0.62411 -3.18920 1.000 9.75153 436 ILE A O 1
ATOM 1276 N N . ALA A 1 93 ? -4.08727 -1.05597 -4.24860 1.000 8.00380 437 ALA A N 1
ATOM 1277 C CA . ALA A 1 93 ? -3.46368 -1.91086 -5.24540 1.000 8.31239 437 ALA A CA 1
ATOM 1278 C C . ALA A 1 93 ? -3.33680 -1.19760 -6.58311 1.000 8.20283 437 ALA A C 1
ATOM 1279 O O . ALA A 1 93 ? -4.16359 -0.35662 -6.94743 1.000 8.51728 437 ALA A O 1
ATOM 1286 N N . SER A 1 94 ? -2.31467 -1.57999 -7.34239 1.000 8.26351 438 SER A N 1
ATOM 1287 C CA . SER A 1 94 ? -2.12474 -1.10720 -8.70195 1.000 8.54885 438 SER A CA 1
ATOM 1288 C C . SER A 1 94 ? -1.85903 -2.27726 -9.63591 1.000 8.42998 438 SER A C 1
ATOM 1289 O O . SER A 1 94 ? -1.30089 -3.29880 -9.23977 1.000 9.56195 438 SER A O 1
ATOM 1297 N N . SER A 1 95 ? -2.23255 -2.09976 -10.89419 1.000 9.20223 439 SER A N 1
ATOM 1298 C CA . SER A 1 95 ? -1.81243 -2.96166 -11.98190 1.000 9.44698 439 SER A CA 1
ATOM 1299 C C . SER A 1 95 ? -0.97047 -2.13595 -12.94102 1.000 9.19760 439 SER A C 1
ATOM 1300 O O . SER A 1 95 ? -1.23337 -0.94771 -13.13324 1.000 9.71417 439 SER A O 1
ATOM 1308 N N . ASP A 1 96 ? 0.03970 -2.76193 -13.55352 1.000 10.17641 440 ASP A N 1
ATOM 1309 C CA . ASP A 1 96 ? 0.94786 -2.02722 -14.42602 1.000 10.84391 440 ASP A CA 1
ATOM 1310 C C . ASP A 1 96 ? 1.16942 -2.73300 -15.75804 1.000 10.61241 440 ASP A C 1
ATOM 1311 O O . ASP A 1 96 ? 0.71730 -3.85686 -15.99899 1.000 10.45059 440 ASP A O 1
ATOM 1320 N N . TYR A 1 97 ? 1.85361 -2.01499 -16.64298 1.000 10.36041 441 TYR A N 1
ATOM 1321 C CA . TYR A 1 97 ? 2.02966 -2.44571 -18.02069 1.000 10.95245 441 TYR A CA 1
ATOM 1322 C C . TYR A 1 97 ? 3.04582 -3.57154 -18.16363 1.000 12.46867 441 TYR A C 1
ATOM 1323 O O . TYR A 1 97 ? 3.13687 -4.16493 -19.24343 1.000 13.74792 441 TYR A O 1
ATOM 1341 N N . GLU A 1 98 ? 3.79387 -3.88996 -17.10797 1.000 12.98266 442 GLU A N 1
ATOM 1342 C CA . GLU A 1 98 ? 4.62502 -5.08004 -17.08138 1.000 15.95390 442 GLU A CA 1
ATOM 1343 C C . GLU A 1 98 ? 3.84923 -6.30185 -16.62316 1.000 15.07202 442 GLU A C 1
ATOM 1344 O O . GLU A 1 98 ? 4.36944 -7.41950 -16.68544 1.000 18.64267 442 GLU A O 1
ATOM 1356 N N . GLY A 1 99 ? 2.61688 -6.11609 -16.16040 1.000 12.91329 443 GLY A N 1
ATOM 1357 C CA . GLY A 1 99 ? 1.82457 -7.19580 -15.62583 1.000 12.62150 443 GLY A CA 1
ATOM 1358 C C . GLY A 1 99 ? 1.85219 -7.31492 -14.12018 1.000 12.37176 443 GLY A C 1
ATOM 1359 O O . GLY A 1 99 ? 1.16227 -8.18390 -13.57931 1.000 13.31828 443 GLY A O 1
ATOM 1363 N N . ILE A 1 100 ? 2.59272 -6.45807 -13.43378 1.000 11.21742 444 ILE A N 1
ATOM 1364 C CA A ILE A 1 100 ? 2.77222 -6.56822 -11.98936 0.481 11.43949 444 ILE A CA 1
ATOM 1365 C CA B ILE A 1 100 ? 2.75739 -6.59296 -11.99277 0.519 11.19111 444 ILE A CA 1
ATOM 1366 C C . ILE A 1 100 ? 1.56360 -5.98133 -11.28149 1.000 10.62905 444 ILE A C 1
ATOM 1367 O O . ILE A 1 100 ? 1.07061 -4.90217 -11.64319 1.000 11.06338 444 ILE A O 1
ATOM 1398 N N . VAL A 1 101 ? 1.09818 -6.68399 -10.25978 1.000 9.79665 445 VAL A N 1
ATOM 1399 C CA . VAL A 1 101 ? 0.01057 -6.25748 -9.39777 1.000 9.90271 445 VAL A CA 1
ATOM 1400 C C . VAL A 1 101 ? 0.63185 -6.02003 -8.03506 1.000 9.62528 445 VAL A C 1
ATOM 1401 O O . VAL A 1 101 ? 1.22481 -6.92655 -7.45563 1.000 10.67872 445 VAL A O 1
ATOM 1414 N N . THR A 1 102 ? 0.53588 -4.79714 -7.54095 1.000 9.20777 446 THR A N 1
ATOM 1415 C CA . THR A 1 102 ? 1.22731 -4.38357 -6.32971 1.000 9.71405 446 THR A CA 1
ATOM 1416 C C . THR A 1 102 ? 0.21430 -3.88669 -5.31693 1.000 9.28756 446 THR A C 1
ATOM 1417 O O . THR A 1 102 ? -0.72806 -3.18698 -5.67382 1.000 10.27392 446 THR A O 1
ATOM 1428 N N . VAL A 1 103 ? 0.41314 -4.25087 -4.05842 1.000 8.99736 447 VAL A N 1
ATOM 1429 C CA . VAL A 1 103 ? -0.33469 -3.67890 -2.94354 1.000 8.95840 447 VAL A CA 1
ATOM 1430 C C . VAL A 1 103 ? 0.61183 -2.75723 -2.19963 1.000 9.43677 447 VAL A C 1
ATOM 1431 O O . VAL A 1 103 ? 1.69876 -3.17464 -1.80134 1.000 10.52563 447 VAL A O 1
ATOM 1444 N N . TRP A 1 104 ? 0.20109 -1.51022 -2.03847 1.000 9.19184 448 TRP A N 1
ATOM 1445 C CA . TRP A 1 104 ? 0.98733 -0.45919 -1.42507 1.000 9.73393 448 TRP A CA 1
ATOM 1446 C C . TRP A 1 104 ? 0.33156 0.00283 -0.12939 1.000 9.10031 448 TRP A C 1
ATOM 1447 O O . TRP A 1 104 ? -0.89279 -0.04220 0.01777 1.000 9.52815 448 TRP A O 1
ATOM 1468 N N . ASP A 1 105 ? 1.14589 0.52747 0.78856 1.000 9.98494 449 ASP A N 1
ATOM 1469 C CA . ASP A 1 105 ? 0.65848 1.26819 1.95042 1.000 10.31729 449 ASP A CA 1
ATOM 1470 C C . ASP A 1 105 ? 1.01048 2.73792 1.73445 1.000 10.11213 449 ASP A C 1
ATOM 1471 O O . ASP A 1 105 ? 2.19082 3.08132 1.63677 1.000 10.07318 449 ASP A O 1
ATOM 1480 N N . VAL A 1 106 ? -0.00797 3.59700 1.63467 1.000 9.91067 450 VAL A N 1
ATOM 1481 C CA . VAL A 1 106 ? 0.21814 5.00042 1.29843 1.000 10.73048 450 VAL A CA 1
ATOM 1482 C C . VAL A 1 106 ? 0.78798 5.80359 2.45429 1.000 11.35044 450 VAL A C 1
ATOM 1483 O O . VAL A 1 106 ? 1.21824 6.94567 2.25051 1.000 12.19841 450 VAL A O 1
ATOM 1496 N N . THR A 1 107 ? 0.77983 5.26104 3.66744 1.000 10.60747 451 THR A N 1
ATOM 1497 C CA . THR A 1 107 ? 1.42073 5.97477 4.76402 1.000 12.09023 451 THR A CA 1
ATOM 1498 C C . THR A 1 107 ? 2.91788 5.68424 4.79594 1.000 13.16309 451 THR A C 1
ATOM 1499 O O . THR A 1 107 ? 3.73096 6.60006 4.89371 1.000 13.57251 451 THR A O 1
ATOM 1510 N N . THR A 1 108 ? 3.30663 4.42034 4.66989 1.000 13.36973 452 THR A N 1
ATOM 1511 C CA . THR A 1 108 ? 4.71963 4.07971 4.72282 1.000 15.18018 452 THR A CA 1
ATOM 1512 C C . THR A 1 108 ? 5.39393 4.11395 3.36026 1.000 13.75358 452 THR A C 1
ATOM 1513 O O . THR A 1 108 ? 6.63098 4.06003 3.28992 1.000 14.27715 452 THR A O 1
ATOM 1524 N N . ARG A 1 109 ? 4.61667 4.20118 2.28759 1.000 12.56323 453 ARG A N 1
ATOM 1525 C CA . ARG A 1 109 ? 5.08582 4.13912 0.91203 1.000 12.56460 453 ARG A CA 1
ATOM 1526 C C . ARG A 1 109 ? 5.61791 2.75788 0.55018 1.000 13.94185 453 ARG A C 1
ATOM 1527 O O . ARG A 1 109 ? 6.18494 2.59947 -0.52951 1.000 16.14256 453 ARG A O 1
ATOM 1548 N N . GLN A 1 110 ? 5.41443 1.75165 1.40637 1.000 14.20485 454 GLN A N 1
ATOM 1549 C CA . GLN A 1 110 ? 5.92087 0.41403 1.14462 1.000 15.24301 454 GLN A CA 1
ATOM 1550 C C . GLN A 1 110 ? 5.11768 -0.26013 0.04188 1.000 12.59216 454 GLN A C 1
ATOM 1551 O O . GLN A 1 110 ? 3.89246 -0.17925 0.02438 1.000 12.24922 454 GLN A O 1
ATOM 1565 N N . SER A 1 111 ? 5.79440 -1.01324 -0.82520 1.000 12.62386 455 SER A N 1
ATOM 1566 C CA . SER A 1 111 ? 5.11176 -2.06306 -1.57149 1.000 13.38834 455 SER A CA 1
ATOM 1567 C C . SER A 1 111 ? 5.02091 -3.26217 -0.63543 1.000 12.37775 455 SER A C 1
ATOM 1568 O O . SER A 1 111 ? 6.04329 -3.84008 -0.25590 1.000 16.73451 455 SER A O 1
ATOM 1576 N N . LEU A 1 112 ? 3.81135 -3.60119 -0.21932 1.000 10.79502 456 LEU A N 1
ATOM 1577 C CA . LEU A 1 112 ? 3.57170 -4.71792 0.68132 1.000 10.57540 456 LEU A CA 1
ATOM 1578 C C . LEU A 1 112 ? 3.61609 -6.05142 -0.04873 1.000 10.38228 456 LEU A C 1
ATOM 1579 O O . LEU A 1 112 ? 4.13270 -7.03186 0.48716 1.000 10.83309 456 LEU A O 1
ATOM 1595 N N . MET A 1 113 ? 3.02381 -6.12608 -1.23579 1.000 10.19702 457 MET A N 1
ATOM 1596 C CA . MET A 1 113 ? 3.03454 -7.33350 -2.04990 1.000 10.09950 457 MET A CA 1
ATOM 1597 C C . MET A 1 113 ? 3.32033 -6.93962 -3.48933 1.000 9.95249 457 MET A C 1
ATOM 1598 O O . MET A 1 113 ? 2.82863 -5.91567 -3.97355 1.000 10.29062 457 MET A O 1
ATOM 1612 N N . GLU A 1 114 ? 4.09082 -7.76928 -4.17963 1.000 11.21786 458 GLU A N 1
ATOM 1613 C CA . GLU A 1 114 ? 4.34775 -7.61205 -5.60380 1.000 12.52960 458 GLU A CA 1
ATOM 1614 C C . GLU A 1 114 ? 4.05892 -8.94762 -6.25636 1.000 12.50647 458 GLU A C 1
ATOM 1615 O O . GLU A 1 114 ? 4.82730 -9.89554 -6.10767 1.000 15.85430 458 GLU A O 1
ATOM 1627 N N . TYR A 1 115 ? 2.95305 -9.02138 -6.96636 1.000 11.60044 459 TYR A N 1
ATOM 1628 C CA . TYR A 1 115 ? 2.50103 -10.24760 -7.59416 1.000 11.54977 459 TYR A CA 1
ATOM 1629 C C . TYR A 1 115 ? 2.91730 -10.19666 -9.05886 1.000 12.10906 459 TYR A C 1
ATOM 1630 O O . TYR A 1 115 ? 2.48976 -9.30563 -9.79598 1.000 12.09512 459 TYR A O 1
ATOM 1648 N N . GLU A 1 116 ? 3.73158 -11.16306 -9.49248 1.000 14.29139 460 GLU A N 1
ATOM 1649 C CA . GLU A 1 116 ? 4.43687 -11.06089 -10.77289 1.000 16.21314 460 GLU A CA 1
ATOM 1650 C C . GLU A 1 116 ? 4.13098 -12.19834 -11.74888 1.000 16.22583 460 GLU A C 1
ATOM 1651 O O . GLU A 1 116 ? 4.86469 -12.37752 -12.72826 1.000 18.33761 460 GLU A O 1
ATOM 1663 N N . GLU A 1 117 ? 3.03273 -12.92627 -11.55742 1.000 14.45762 461 GLU A N 1
ATOM 1664 C CA . GLU A 1 117 ? 2.74720 -14.08215 -12.39964 1.000 13.83544 461 GLU A CA 1
ATOM 1665 C C . GLU A 1 117 ? 2.25954 -13.71573 -13.79748 1.000 12.71675 461 GLU A C 1
ATOM 1666 O O . GLU A 1 117 ? 2.46314 -14.49372 -14.73717 1.000 14.05316 461 GLU A O 1
ATOM 1678 N N . HIS A 1 118 ? 1.56190 -12.59246 -13.95931 1.000 11.99148 462 HIS A N 1
ATOM 1679 C CA . HIS A 1 118 ? 1.09792 -12.24310 -15.29244 1.000 12.21992 462 HIS A CA 1
ATOM 1680 C C . HIS A 1 118 ? 2.29726 -12.06036 -16.22057 1.000 13.58930 462 HIS A C 1
ATOM 1681 O O . HIS A 1 118 ? 3.34227 -11.53669 -15.82765 1.000 15.13869 462 HIS A O 1
ATOM 1695 N N . GLU A 1 119 ? 2.13229 -12.47740 -17.46391 1.000 14.33968 463 GLU A N 1
ATOM 1696 C CA . GLU A 1 119 ? 3.20986 -12.43515 -18.43460 1.000 16.62656 463 GLU A CA 1
ATOM 1697 C C . GLU A 1 119 ? 3.10601 -11.25369 -19.37736 1.000 14.96306 463 GLU A C 1
ATOM 1698 O O . GLU A 1 119 ? 4.03752 -11.01156 -20.15512 1.000 16.79879 463 GLU A O 1
ATOM 1710 N N . LYS A 1 120 ? 1.99959 -10.52881 -19.33618 1.000 13.38812 464 LYS A N 1
ATOM 1711 C CA . LYS A 1 120 ? 1.78900 -9.35379 -20.15408 1.000 12.48835 464 LYS A CA 1
ATOM 1712 C C . LYS A 1 120 ? 1.11299 -8.31638 -19.27539 1.000 11.98269 464 LYS A C 1
ATOM 1713 O O . LYS A 1 120 ? 0.65942 -8.61729 -18.16884 1.000 12.01921 464 LYS A O 1
ATOM 1732 N N . ARG A 1 121 ? 0.99816 -7.10305 -19.80733 1.000 12.25816 465 ARG A N 1
ATOM 1733 C CA . ARG A 1 121 ? 0.34530 -6.01192 -19.10416 1.000 12.32698 465 ARG A CA 1
ATOM 1734 C C . ARG A 1 121 ? -0.94087 -6.47087 -18.43319 1.000 11.27437 465 ARG A C 1
ATOM 1735 O O . ARG A 1 121 ? -1.74375 -7.20667 -19.01377 1.000 11.26787 465 ARG A O 1
ATOM 1756 N N . ALA A 1 122 ? -1.13612 -5.99785 -17.21099 1.000 10.66316 466 ALA A N 1
ATOM 1757 C CA . ALA A 1 122 ? -2.38421 -6.18867 -16.48184 1.000 11.28603 466 ALA A CA 1
ATOM 1758 C C . ALA A 1 122 ? -3.18530 -4.90406 -16.62958 1.000 10.66112 466 ALA A C 1
ATOM 1759 O O . ALA A 1 122 ? -2.65559 -3.82011 -16.38382 1.000 11.83672 466 ALA A O 1
ATOM 1766 N N . TRP A 1 123 ? -4.43338 -5.02781 -17.07990 1.000 9.73730 467 TRP A N 1
ATOM 1767 C CA . TRP A 1 123 ? -5.27620 -3.86806 -17.32613 1.000 9.14161 467 TRP A CA 1
ATOM 1768 C C . TRP A 1 123 ? -6.07868 -3.44808 -16.11429 1.000 8.95659 467 TRP A C 1
ATOM 1769 O O . TRP A 1 123 ? -6.56750 -2.31804 -16.08559 1.000 9.54737 467 TRP A O 1
ATOM 1790 N N . SER A 1 124 ? -6.24733 -4.31992 -15.12491 1.000 8.96714 468 SER A N 1
ATOM 1791 C CA A SER A 1 124 ? -7.19843 -4.08326 -14.05008 0.209 9.10461 468 SER A CA 1
ATOM 1792 C CA B SER A 1 124 ? -7.11671 -3.97793 -14.01529 0.791 8.87585 468 SER A CA 1
ATOM 1793 C C . SER A 1 124 ? -6.71705 -4.74822 -12.76939 1.000 8.79109 468 SER A C 1
ATOM 1794 O O . SER A 1 124 ? -6.10998 -5.82161 -12.82171 1.000 9.70464 468 SER A O 1
ATOM 1809 N N . VAL A 1 125 ? -7.06575 -4.14370 -11.63672 1.000 8.47693 469 VAL A N 1
ATOM 1810 C CA . VAL A 1 125 ? -7.00500 -4.77491 -10.32451 1.000 9.48442 469 VAL A CA 1
ATOM 1811 C C . VAL A 1 125 ? -8.25310 -4.32041 -9.56906 1.000 8.87295 469 VAL A C 1
ATOM 1812 O O . VAL A 1 125 ? -8.74491 -3.20854 -9.77841 1.000 9.45024 469 VAL A O 1
ATOM 1825 N N . ASP A 1 126 ? -8.78222 -5.18756 -8.70396 1.000 8.03902 470 ASP A N 1
ATOM 1826 C CA . ASP A 1 126 ? -9.95641 -4.86060 -7.90236 1.000 7.86947 470 ASP A CA 1
ATOM 1827 C C . ASP A 1 126 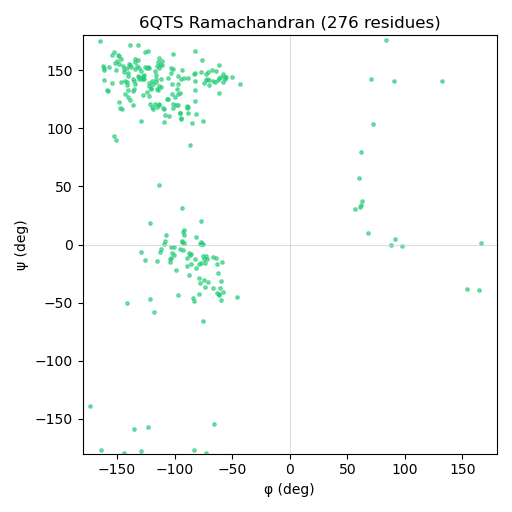? -9.89287 -5.58320 -6.57020 1.000 7.80336 470 ASP A C 1
ATOM 1828 O O . ASP A 1 126 ? -9.82180 -6.81949 -6.53517 1.000 8.44463 470 ASP A O 1
ATOM 1837 N N . PHE A 1 127 ? -9.93328 -4.81185 -5.48355 1.000 7.78448 471 PHE A N 1
ATOM 1838 C CA . PHE A 1 127 ? -10.06472 -5.36385 -4.14120 1.000 8.25355 471 PHE A CA 1
ATOM 1839 C C . PHE A 1 127 ? -11.53465 -5.65635 -3.84261 1.000 8.89639 471 PHE A C 1
ATOM 1840 O O . PHE A 1 127 ? -12.40457 -4.80673 -4.06657 1.000 10.37279 471 PHE A O 1
ATOM 1857 N N . SER A 1 128 ? -11.80736 -6.84273 -3.30676 1.000 8.80684 472 SER A N 1
ATOM 1858 C CA . SER A 1 128 ? -13.16138 -7.20456 -2.91573 1.000 8.79702 472 SER A CA 1
ATOM 1859 C C . SER A 1 128 ? -13.65114 -6.35506 -1.75366 1.000 8.94690 472 SER A C 1
ATOM 1860 O O . SER A 1 128 ? -12.92045 -6.09034 -0.80072 1.000 9.76827 472 SER A O 1
ATOM 1868 N N . ARG A 1 129 ? -14.92613 -5.96965 -1.81672 1.000 9.07876 473 ARG A N 1
ATOM 1869 C CA . ARG A 1 129 ? -15.54831 -5.22666 -0.72779 1.000 10.19608 473 ARG A CA 1
ATOM 1870 C C . ARG A 1 129 ? -15.83938 -6.10616 0.47671 1.000 10.46559 473 ARG A C 1
ATOM 1871 O O . ARG A 1 129 ? -15.75905 -5.64936 1.62207 1.000 13.77855 473 ARG A O 1
ATOM 1892 N N . THR A 1 130 ? -16.23080 -7.35149 0.24920 1.000 10.25254 474 THR A N 1
ATOM 1893 C CA . THR A 1 130 ? -16.74174 -8.19033 1.32175 1.000 10.28482 474 THR A CA 1
ATOM 1894 C C . THR A 1 130 ? -15.71621 -9.16183 1.89021 1.000 10.57076 474 THR A C 1
ATOM 1895 O O . THR A 1 130 ? -15.89865 -9.62863 3.02196 1.000 12.57620 474 THR A O 1
ATOM 1906 N N . GLU A 1 131 ? -14.67003 -9.48472 1.14307 1.000 10.15316 475 GLU A N 1
ATOM 1907 C CA A GLU A 1 131 ? -13.54557 -10.27737 1.63559 0.497 10.64062 475 GLU A CA 1
ATOM 1908 C CA B GLU A 1 131 ? -13.54394 -10.27100 1.64355 0.503 10.82914 475 GLU A CA 1
ATOM 1909 C C . GLU A 1 131 ? -12.31897 -9.44019 1.30813 1.000 9.80959 475 GLU A C 1
ATOM 1910 O O . GLU A 1 131 ? -11.67462 -9.63922 0.26431 1.000 9.96118 475 GLU A O 1
ATOM 1933 N N . PRO A 1 132 ? -11.98491 -8.46394 2.15564 1.000 10.49316 476 PRO A N 1
ATOM 1934 C CA . PRO A 1 132 ? -11.11616 -7.37025 1.70944 1.000 10.51258 476 PRO A CA 1
ATOM 1935 C C . PRO A 1 132 ? -9.66749 -7.73676 1.51727 1.000 10.51540 476 PRO A C 1
ATOM 1936 O O . PRO A 1 132 ? -8.92692 -6.91295 0.96044 1.000 12.28928 476 PRO A O 1
ATOM 1947 N N . SER A 1 133 ? -9.23238 -8.92417 1.93153 1.000 9.80888 477 SER A N 1
ATOM 1948 C CA A SER A 1 133 ? -7.89366 -9.41332 1.63884 0.385 11.13271 477 SER A CA 1
ATOM 1949 C CA B SER A 1 133 ? -7.87813 -9.34824 1.61267 0.615 10.71606 477 SER A CA 1
ATOM 1950 C C . SER A 1 133 ? -7.77469 -10.00604 0.24175 1.000 9.70104 477 SER A C 1
ATOM 1951 O O . SER A 1 133 ? -6.67016 -10.36621 -0.17075 1.000 11.07314 477 SER A O 1
ATOM 1966 N N . MET A 1 134 ? -8.88295 -10.13543 -0.48491 1.000 8.75103 478 MET A N 1
ATOM 1967 C CA . MET A 1 134 ? -8.88574 -10.70190 -1.81886 1.000 8.73396 478 MET A CA 1
ATOM 1968 C C . MET A 1 134 ? -8.85199 -9.60043 -2.86358 1.000 8.21815 478 MET A C 1
ATOM 1969 O O . MET A 1 134 ? -9.55735 -8.59395 -2.75715 1.000 8.72614 478 MET A O 1
ATOM 1983 N N . LEU A 1 135 ? -8.05453 -9.82213 -3.89249 1.000 8.04518 479 LEU A N 1
ATOM 1984 C CA . LEU A 1 135 ? -7.99429 -8.91230 -5.02588 1.000 8.27675 479 LEU A CA 1
ATOM 1985 C C . LEU A 1 135 ? -7.85724 -9.72711 -6.29730 1.000 8.40331 479 LEU A C 1
ATOM 1986 O O . LEU A 1 135 ? -7.31505 -10.82859 -6.29241 1.000 10.16588 479 LEU A O 1
ATOM 2002 N N . VAL A 1 136 ? -8.34470 -9.18214 -7.39418 1.000 8.09861 480 VAL A N 1
ATOM 2003 C CA . VAL A 1 136 ? -8.37259 -9.89752 -8.66209 1.000 8.38769 480 VAL A CA 1
ATOM 2004 C C . VAL A 1 136 ? -7.79606 -8.99856 -9.74441 1.000 7.60882 480 VAL A C 1
ATOM 2005 O O . VAL A 1 136 ? -8.02110 -7.78241 -9.74894 1.000 8.58632 480 VAL A O 1
ATOM 2018 N N . SER A 1 137 ? -7.08088 -9.60140 -10.68521 1.000 8.34402 481 SER A N 1
ATOM 2019 C CA . SER A 1 137 ? -6.49427 -8.89401 -11.81028 1.000 8.40343 481 SER A CA 1
ATOM 2020 C C . SER A 1 137 ? -6.80507 -9.61560 -13.11393 1.000 8.75082 481 SER A C 1
ATOM 2021 O O . SER A 1 137 ? -7.08678 -10.82096 -13.14003 1.000 9.57740 481 SER A O 1
ATOM 2029 N N . GLY A 1 138 ? -6.71164 -8.86720 -14.20631 1.000 9.15831 482 GLY A N 1
ATOM 2030 C CA . GLY A 1 138 ? -6.83657 -9.43392 -15.54326 1.000 9.55272 482 GLY A CA 1
ATOM 2031 C C . GLY A 1 138 ? -5.81222 -8.80125 -16.46147 1.000 9.87334 482 GLY A C 1
ATOM 2032 O O . GLY A 1 138 ? -5.38837 -7.66011 -16.26463 1.000 10.55933 482 GLY A O 1
ATOM 2036 N N . SER A 1 139 ? -5.44326 -9.53834 -17.50575 1.000 9.53260 483 SER A N 1
ATOM 2037 C CA . SER A 1 139 ? -4.26894 -9.19873 -18.29951 1.000 9.94638 483 SER A CA 1
ATOM 2038 C C . SER A 1 139 ? -4.43786 -9.55462 -19.76507 1.000 10.30767 483 SER A C 1
ATOM 2039 O O . SER A 1 139 ? -5.26160 -10.39212 -20.14303 1.000 10.45586 483 SER A O 1
ATOM 2047 N N . ASP A 1 140 ? -3.61375 -8.90451 -20.59069 1.000 11.04521 484 ASP A N 1
ATOM 2048 C CA . ASP A 1 140 ? -3.44814 -9.30460 -21.97841 1.000 11.67900 484 ASP A CA 1
ATOM 2049 C C . ASP A 1 140 ? -2.95354 -10.73918 -22.12348 1.000 12.20462 484 ASP A C 1
ATOM 2050 O O . ASP A 1 140 ? -3.03467 -11.28259 -23.22786 1.000 13.76044 484 ASP A O 1
ATOM 2059 N N . ASP A 1 141 ? -2.43683 -11.35470 -21.05539 1.000 11.74055 485 ASP A N 1
ATOM 2060 C CA . ASP A 1 141 ? -2.04585 -12.76159 -21.10511 1.000 12.04213 485 ASP A CA 1
ATOM 2061 C C . ASP A 1 141 ? -3.24501 -13.70634 -21.06439 1.000 13.22339 485 ASP A C 1
ATOM 2062 O O . ASP A 1 141 ? -3.06743 -14.91838 -21.04826 1.000 13.84689 485 ASP A O 1
ATOM 2090 N N . LYS A 1 143 ? -5.35780 -14.24595 -18.72151 1.000 12.38479 487 LYS A N 1
ATOM 2091 C CA . LYS A 1 143 ? -5.62055 -14.86609 -17.43475 1.000 11.88596 487 LYS A CA 1
ATOM 2092 C C . LYS A 1 143 ? -6.30101 -13.91774 -16.45373 1.000 10.87160 487 LYS A C 1
ATOM 2093 O O . LYS A 1 143 ? -5.95246 -12.73343 -16.37995 1.000 11.85433 487 LYS A O 1
ATOM 2112 N N . VAL A 1 144 ? -7.24267 -14.46934 -15.69643 1.000 9.60806 488 VAL A N 1
ATOM 2113 C CA . VAL A 1 144 ? -7.73848 -13.84836 -14.47876 1.000 9.85038 488 VAL A CA 1
ATOM 2114 C C . VAL A 1 144 ? -6.98123 -14.47969 -13.32367 1.000 9.95240 488 VAL A C 1
ATOM 2115 O O . VAL A 1 144 ? -6.90142 -15.71074 -13.23582 1.000 10.82683 488 VAL A O 1
ATOM 2128 N N . LYS A 1 145 ? -6.41821 -13.66182 -12.43897 1.000 9.56244 489 LYS A N 1
ATOM 2129 C CA . LYS A 1 145 ? -5.73673 -14.14548 -11.24988 1.000 9.72289 489 LYS A CA 1
ATOM 2130 C C . LYS A 1 145 ? -6.37725 -13.54667 -10.01368 1.000 9.18930 489 LYS A C 1
ATOM 2131 O O . LYS A 1 145 ? -6.57952 -12.33428 -9.93473 1.000 9.61062 489 LYS A O 1
ATOM 2150 N N . VAL A 1 146 ? -6.73266 -14.41519 -9.07858 1.000 9.26577 490 VAL A N 1
ATOM 2151 C CA . VAL A 1 146 ? -7.24774 -14.03359 -7.77207 1.000 9.35658 490 VAL A CA 1
ATOM 2152 C C . VAL A 1 146 ? -6.12450 -14.20261 -6.76760 1.000 9.84061 490 VAL A C 1
ATOM 2153 O O . VAL A 1 146 ? -5.48683 -15.25988 -6.71683 1.000 10.70871 490 VAL A O 1
ATOM 2166 N N . TRP A 1 147 ? -5.89765 -13.16323 -5.97440 1.000 9.63587 491 TRP A N 1
ATOM 2167 C CA . TRP A 1 147 ? -4.80762 -13.08718 -5.03200 1.000 9.55895 491 TRP A CA 1
ATOM 2168 C C . TRP A 1 147 ? -5.37986 -12.84507 -3.63614 1.000 8.95774 491 TRP A C 1
ATOM 2169 O O . TRP A 1 147 ? -6.47217 -12.27081 -3.48742 1.000 9.77233 491 TRP A O 1
ATOM 2201 N N . THR A 1 149 ? -3.90997 -11.19305 0.10580 1.000 8.99020 493 THR A N 1
ATOM 2202 C CA . THR A 1 149 ? -2.78484 -10.41847 0.60259 1.000 9.51415 493 THR A CA 1
ATOM 2203 C C . THR A 1 149 ? -1.89235 -11.17723 1.58467 1.000 10.26188 493 THR A C 1
ATOM 2204 O O . THR A 1 149 ? -0.77464 -10.75204 1.84075 1.000 11.22249 493 THR A O 1
ATOM 2215 N N . ARG A 1 150 ? -2.36777 -12.30776 2.10650 1.000 9.63416 494 ARG A N 1
ATOM 2216 C CA . ARG A 1 150 ? -1.57028 -13.14103 3.00600 1.000 10.39284 494 ARG A CA 1
ATOM 2217 C C . ARG A 1 150 ? -0.81338 -14.25620 2.29345 1.000 9.86715 494 ARG A C 1
ATOM 2218 O O . ARG A 1 150 ? -0.14175 -15.05723 2.96233 1.000 10.56099 494 ARG A O 1
ATOM 2239 N N . GLN A 1 151 ? -0.88824 -14.33253 0.97132 1.000 9.87139 495 GLN A N 1
ATOM 2240 C CA . GLN A 1 151 ? -0.24173 -15.39688 0.21826 1.000 10.42225 495 GLN A CA 1
ATOM 2241 C C . GLN A 1 151 ? 0.49833 -14.84326 -0.98782 1.000 10.03986 495 GLN A C 1
ATOM 2242 O O . GLN A 1 151 ? -0.02560 -14.00008 -1.71109 1.000 10.46342 495 GLN A O 1
ATOM 2256 N N . GLU A 1 152 ? 1.69435 -15.36197 -1.24614 1.000 10.38828 496 GLU A N 1
ATOM 2257 C CA . GLU A 1 152 ? 2.49588 -14.85629 -2.36303 1.000 11.43072 496 GLU A CA 1
ATOM 2258 C C . GLU A 1 152 ? 2.02030 -15.38198 -3.71328 1.000 12.44354 496 GLU A C 1
ATOM 2259 O O . GLU A 1 152 ? 2.09167 -14.65244 -4.70158 1.000 15.70146 496 GLU A O 1
ATOM 2271 N N . ALA A 1 153 ? 1.51026 -16.60895 -3.78321 1.000 12.16069 497 ALA A N 1
ATOM 2272 C CA . ALA A 1 153 ? 1.06683 -17.19751 -5.03977 1.000 12.53331 497 ALA A CA 1
ATOM 2273 C C . ALA A 1 153 ? -0.42255 -16.95480 -5.25884 1.000 11.59651 497 ALA A C 1
ATOM 2274 O O . ALA A 1 153 ? -1.20267 -16.87187 -4.30943 1.000 11.58173 497 ALA A O 1
ATOM 2281 N N . SER A 1 154 ? -0.82361 -16.86449 -6.52436 1.000 11.84088 498 SER A N 1
ATOM 2282 C CA . SER A 1 154 ? -2.23870 -16.70945 -6.82457 1.000 11.70062 498 SER A CA 1
ATOM 2283 C C . SER A 1 154 ? -3.04478 -17.86176 -6.23932 1.000 11.86349 498 SER A C 1
ATOM 2284 O O . SER A 1 154 ? -2.57924 -18.99896 -6.15582 1.000 13.15764 498 SER A O 1
ATOM 2292 N N . VAL A 1 155 ? -4.26868 -17.54666 -5.82981 1.000 11.93322 499 VAL A N 1
ATOM 2293 C CA A VAL A 1 155 ? -5.12124 -18.57756 -5.26267 0.275 12.38039 499 VAL A CA 1
ATOM 2294 C CA B VAL A 1 155 ? -5.19742 -18.51563 -5.24728 0.725 12.53254 499 VAL A CA 1
ATOM 2295 C C . VAL A 1 155 ? -6.03669 -19.19530 -6.31505 1.000 12.33383 499 VAL A C 1
ATOM 2296 O O . VAL A 1 155 ? -6.33134 -20.38707 -6.22879 1.000 14.21555 499 VAL A O 1
ATOM 2321 N N . ILE A 1 156 ? -6.47050 -18.42580 -7.31353 1.000 11.93579 500 ILE A N 1
ATOM 2322 C CA . ILE A 1 156 ? -7.26224 -18.94219 -8.42068 1.000 12.43809 500 ILE A CA 1
ATOM 2323 C C . ILE A 1 156 ? -6.71324 -18.35920 -9.71313 1.000 12.35273 500 ILE A C 1
ATOM 2324 O O . ILE A 1 156 ? -6.33122 -17.18837 -9.76748 1.000 11.91464 500 ILE A O 1
ATOM 2340 N N . ASN A 1 157 ? -6.67582 -19.18772 -10.75161 1.000 13.18285 501 ASN A N 1
ATOM 2341 C CA A ASN A 1 157 ? -6.27425 -18.77178 -12.08448 0.424 13.15968 501 ASN A CA 1
ATOM 2342 C CA B ASN A 1 157 ? -6.27661 -18.75544 -12.08322 0.576 13.29745 501 ASN A CA 1
ATOM 2343 C C . ASN A 1 157 ? -7.32607 -19.24561 -13.06516 1.000 13.04588 501 ASN A C 1
ATOM 2344 O O . ASN A 1 157 ? -7.67484 -20.42799 -13.06563 1.000 15.83571 501 ASN A O 1
ATOM 2365 N N . ILE A 1 158 ? -7.82310 -18.34173 -13.89972 1.000 11.90243 502 ILE A N 1
ATOM 2366 C CA . ILE A 1 158 ? -8.76089 -18.69371 -14.95779 1.000 12.09129 502 ILE A CA 1
ATOM 2367 C C . ILE A 1 158 ? -8.06079 -18.40918 -16.27793 1.000 12.81348 502 ILE A C 1
ATOM 2368 O O . ILE A 1 158 ? -7.68767 -17.26127 -16.54739 1.000 12.57632 502 ILE A O 1
ATOM 2384 N N . ASP A 1 159 ? -7.87489 -19.44628 -17.08513 1.000 14.65844 503 ASP A N 1
ATOM 2385 C CA . ASP A 1 159 ? -7.29020 -19.31009 -18.41047 1.000 16.91951 503 ASP A CA 1
ATOM 2386 C C . ASP A 1 159 ? -8.42379 -19.03206 -19.38836 1.000 17.21243 503 ASP A C 1
ATOM 2387 O O . ASP A 1 159 ? -9.27856 -19.89382 -19.62380 1.000 19.36389 503 ASP A O 1
ATOM 2396 N N . MET A 1 160 ? -8.43138 -17.84253 -19.95411 1.000 16.03977 504 MET A N 1
ATOM 2397 C CA A MET A 1 160 ? -9.43708 -17.37922 -20.89420 0.233 16.86701 504 MET A CA 1
ATOM 2398 C CA B MET A 1 160 ? -9.45837 -17.47256 -20.90985 0.767 16.82115 504 MET A CA 1
ATOM 2399 C C . MET A 1 160 ? -8.86084 -17.41374 -22.30594 1.000 17.73820 504 MET A C 1
ATOM 2400 O O . MET A 1 160 ? -7.66623 -17.63136 -22.51216 1.000 18.44194 504 MET A O 1
ATOM 2427 N N . LYS A 1 161 ? -9.72070 -17.15432 -23.27879 1.000 19.56898 505 LYS A N 1
ATOM 2428 C CA . LYS A 1 161 ? -9.33887 -17.26065 -24.67695 1.000 21.19748 505 LYS A CA 1
ATOM 2429 C C . LYS A 1 161 ? -9.01925 -15.92458 -25.32859 1.000 19.25982 505 LYS A C 1
ATOM 2430 O O . LYS A 1 161 ? -8.65031 -15.89891 -26.50057 1.000 21.63706 505 LYS A O 1
ATOM 2449 N N . ALA A 1 162 ? -9.15131 -14.81712 -24.61395 1.000 16.19071 506 ALA A N 1
ATOM 2450 C CA . ALA A 1 162 ? -8.92551 -13.50793 -25.20611 1.000 13.64792 506 ALA A CA 1
ATOM 2451 C C . ALA A 1 162 ? -8.40349 -12.57042 -24.13366 1.000 12.71402 506 ALA A C 1
ATOM 2452 O O . ALA A 1 162 ? -8.54235 -12.83498 -22.93732 1.000 12.93522 506 ALA A O 1
ATOM 2459 N N . ASN A 1 163 ? -7.82578 -11.45591 -24.58048 1.000 12.50969 507 ASN A N 1
ATOM 2460 C CA . ASN A 1 163 ? -7.29093 -10.46880 -23.65783 1.000 11.86711 507 ASN A CA 1
ATOM 2461 C C . ASN A 1 163 ? -8.38018 -10.01444 -22.70240 1.000 10.80323 507 ASN A C 1
ATOM 2462 O O . ASN A 1 163 ? -9.54040 -9.84473 -23.09227 1.000 12.04730 507 ASN A O 1
ATOM 2473 N N . ILE A 1 164 ? -7.99408 -9.75940 -21.45570 1.000 9.90819 508 ILE A N 1
ATOM 2474 C CA A ILE A 1 164 ? -8.91251 -9.33237 -20.40556 0.291 10.03052 508 ILE A CA 1
ATOM 2475 C CA B ILE A 1 164 ? -8.92412 -9.32062 -20.42428 0.709 9.84279 508 ILE A CA 1
ATOM 2476 C C . ILE A 1 164 ? -8.67967 -7.85434 -20.13046 1.000 9.83118 508 ILE A C 1
ATOM 2477 O O . ILE A 1 164 ? -7.56174 -7.45435 -19.77495 1.000 10.75029 508 ILE A O 1
ATOM 2508 N N . CYS A 1 165 ? -9.73554 -7.06280 -20.24976 1.000 8.93611 509 CYS A N 1
ATOM 2509 C CA . CYS A 1 165 ? -9.64752 -5.63381 -20.03439 1.000 9.30688 509 CYS A CA 1
ATOM 2510 C C . CYS A 1 165 ? -10.02722 -5.18535 -18.63804 1.000 8.76253 509 CYS A C 1
ATOM 2511 O O . CYS A 1 165 ? -9.55452 -4.14495 -18.17955 1.000 9.63770 509 CYS A O 1
ATOM 2530 N N . VAL A 1 167 ? -11.62954 -6.81707 -14.62437 1.000 8.39421 511 VAL A N 1
ATOM 2531 C CA . VAL A 1 167 ? -12.26606 -7.78198 -13.74398 1.000 8.29183 511 VAL A CA 1
ATOM 2532 C C . VAL A 1 167 ? -12.77487 -7.03900 -12.51937 1.000 8.42899 511 VAL A C 1
ATOM 2533 O O . VAL A 1 167 ? -12.02637 -6.29331 -11.90320 1.000 10.03850 511 VAL A O 1
ATOM 2546 N N . LYS A 1 168 ? -14.01988 -7.29006 -12.13094 1.000 8.06776 512 LYS A N 1
ATOM 2547 C CA . LYS A 1 168 ? -14.62281 -6.59835 -11.00112 1.000 7.60468 512 LYS A CA 1
ATOM 2548 C C . LYS A 1 168 ? -15.37167 -7.58461 -10.11997 1.000 7.61322 512 LYS A C 1
ATOM 2549 O O . LYS A 1 168 ? -16.16274 -8.38853 -10.62617 1.000 8.11860 512 LYS A O 1
ATOM 2568 N N . TYR A 1 169 ? -15.13684 -7.51466 -8.82290 1.000 7.58684 513 TYR A N 1
ATOM 2569 C CA . TYR A 1 169 ? -15.90558 -8.29173 -7.86942 1.000 8.04763 513 TYR A CA 1
ATOM 2570 C C . TYR A 1 169 ? -17.32286 -7.75789 -7.71318 1.000 8.30171 513 TYR A C 1
ATOM 2571 O O . TYR A 1 169 ? -17.55743 -6.55137 -7.65671 1.000 8.97446 513 TYR A O 1
ATOM 2589 N N . ASN A 1 170 ? -18.26325 -8.67386 -7.56494 1.000 8.24085 514 ASN A N 1
ATOM 2590 C CA . ASN A 1 170 ? -19.59297 -8.31885 -7.10498 1.000 8.03426 514 ASN A CA 1
ATOM 2591 C C . ASN A 1 170 ? -19.49327 -7.62996 -5.74471 1.000 8.28214 514 ASN A C 1
ATOM 2592 O O . ASN A 1 170 ? -18.68177 -8.02329 -4.90107 1.000 9.39186 514 ASN A O 1
ATOM 2603 N N . PRO A 1 171 ? -20.28359 -6.57975 -5.50266 1.000 8.06538 515 PRO A N 1
ATOM 2604 C CA . PRO A 1 171 ? -20.13505 -5.82751 -4.25186 1.000 8.70240 515 PRO A CA 1
ATOM 2605 C C . PRO A 1 171 ? -20.66432 -6.55286 -3.05012 1.000 8.77001 515 PRO A C 1
ATOM 2606 O O . PRO A 1 171 ? -20.35551 -6.14132 -1.93216 1.000 10.69066 515 PRO A O 1
ATOM 2617 N N . GLY A 1 172 ? -21.46891 -7.59178 -3.24117 1.000 8.51187 516 GLY A N 1
ATOM 2618 C CA . GLY A 1 172 ? -22.08675 -8.29964 -2.14077 1.000 9.15479 516 GLY A CA 1
ATOM 2619 C C . GLY A 1 172 ? -21.47965 -9.63874 -1.80473 1.000 8.58710 516 GLY A C 1
ATOM 2620 O O . GLY A 1 172 ? -21.77787 -10.18469 -0.73680 1.000 9.08620 516 GLY A O 1
ATOM 2624 N N . SER A 1 173 ? -20.62138 -10.16683 -2.67287 1.000 9.25272 517 SER A N 1
ATOM 2625 C CA . SER A 1 173 ? -20.03506 -11.47540 -2.44425 1.000 9.07061 517 SER A CA 1
ATOM 2626 C C . SER A 1 173 ? -18.75386 -11.61099 -3.26153 1.000 9.53663 517 SER A C 1
ATOM 2627 O O . SER A 1 173 ? -18.73611 -11.32295 -4.46466 1.000 9.72045 517 SER A O 1
ATOM 2635 N N . SER A 1 174 ? -17.69640 -12.09327 -2.60327 1.000 9.08170 518 SER A N 1
ATOM 2636 C CA . SER A 1 174 ? -16.40959 -12.33196 -3.23994 1.000 9.28612 518 SER A CA 1
ATOM 2637 C C . SER A 1 174 ? -16.40674 -13.60357 -4.07187 1.000 9.16720 518 SER A C 1
ATOM 2638 O O . SER A 1 174 ? -15.38056 -13.94123 -4.66080 1.000 10.19483 518 SER A O 1
ATOM 2646 N N . ASN A 1 175 ? -17.53602 -14.29939 -4.16764 1.000 8.86323 519 ASN A N 1
ATOM 2647 C CA . ASN A 1 175 ? -17.60514 -15.45633 -5.03547 1.000 8.91055 519 ASN A CA 1
ATOM 2648 C C . ASN A 1 175 ? -17.86872 -15.13038 -6.48922 1.000 8.66998 519 ASN A C 1
ATOM 2649 O O . ASN A 1 175 ? -17.71144 -16.02542 -7.32212 1.000 10.06145 519 ASN A O 1
ATOM 2660 N N . TYR A 1 176 ? -18.25195 -13.90162 -6.82937 1.000 8.83166 520 TYR A N 1
ATOM 2661 C CA . TYR A 1 176 ? -18.60148 -13.60398 -8.21406 1.000 8.38459 520 TYR A CA 1
ATOM 2662 C C . TYR A 1 176 ? -17.73054 -12.49103 -8.75975 1.000 8.40015 520 TYR A C 1
ATOM 2663 O O . TYR A 1 176 ? -17.49908 -11.48743 -8.07532 1.000 8.71935 520 TYR A O 1
ATOM 2681 N N . ILE A 1 177 ? -17.26088 -12.67627 -9.99335 1.000 8.06618 521 ILE A N 1
ATOM 2682 C CA . ILE A 1 177 ? -16.53283 -11.64104 -10.71107 1.000 8.10306 521 ILE A CA 1
ATOM 2683 C C . ILE A 1 177 ? -17.11337 -11.48250 -12.10350 1.000 8.05352 521 ILE A C 1
ATOM 2684 O O . ILE A 1 177 ? -17.48415 -12.46782 -12.75456 1.000 9.19471 521 ILE A O 1
ATOM 2700 N N . ALA A 1 178 ? -17.16633 -10.24361 -12.56906 1.000 8.13888 522 ALA A N 1
ATOM 2701 C CA . ALA A 1 178 ? -17.45012 -9.94451 -13.95900 1.000 8.18954 522 ALA A CA 1
ATOM 2702 C C . ALA A 1 178 ? -16.13766 -9.69340 -14.68633 1.000 7.86544 522 ALA A C 1
ATOM 2703 O O . ALA A 1 178 ? -15.27251 -8.96521 -14.18774 1.000 8.34549 522 ALA A O 1
ATOM 2710 N N . VAL A 1 179 ? -15.99599 -10.29359 -15.86302 1.000 8.41930 523 VAL A N 1
ATOM 2711 C CA . VAL A 1 179 ? -14.79179 -10.17009 -16.67616 1.000 8.47622 523 VAL A CA 1
ATOM 2712 C C . VAL A 1 179 ? -15.16606 -9.53468 -18.00769 1.000 8.66311 523 VAL A C 1
ATOM 2713 O O . VAL A 1 179 ? -15.92843 -10.11132 -18.79274 1.000 9.58245 523 VAL A O 1
ATOM 2726 N N . GLY A 1 180 ? -14.62716 -8.34895 -18.26433 1.000 8.62995 524 GLY A N 1
ATOM 2727 C CA . GLY A 1 180 ? -14.78412 -7.68701 -19.54477 1.000 8.85448 524 GLY A CA 1
ATOM 2728 C C . GLY A 1 180 ? -13.68994 -8.12697 -20.48358 1.000 8.70072 524 GLY A C 1
ATOM 2729 O O . GLY A 1 180 ? -12.51169 -7.89905 -20.20459 1.000 9.61743 524 GLY A O 1
ATOM 2733 N N . SER A 1 181 ? -14.06267 -8.75546 -21.59133 1.000 9.19227 525 SER A N 1
ATOM 2734 C CA . SER A 1 181 ? -13.11076 -9.39936 -22.47268 1.000 9.82354 525 SER A CA 1
ATOM 2735 C C . SER A 1 181 ? -13.02309 -8.72165 -23.83092 1.000 9.55948 525 SER A C 1
ATOM 2736 O O . SER A 1 181 ? -13.99410 -8.16259 -24.34318 1.000 9.38617 525 SER A O 1
ATOM 2744 N N . ALA A 1 182 ? -11.84009 -8.84209 -24.42961 1.000 10.26346 526 ALA A N 1
ATOM 2745 C CA . ALA A 1 182 ? -11.65506 -8.42594 -25.81169 1.000 10.81487 526 ALA A CA 1
ATOM 2746 C C . ALA A 1 182 ? -12.47961 -9.25174 -26.79265 1.000 10.98768 526 ALA A C 1
ATOM 2747 O O . ALA A 1 182 ? -12.61611 -8.82698 -27.94223 1.000 11.35578 526 ALA A O 1
ATOM 2754 N N . ASP A 1 183 ? -13.07478 -10.37235 -26.36034 1.000 10.65475 527 ASP A N 1
ATOM 2755 C CA . ASP A 1 183 ? -13.93829 -11.15661 -27.24513 1.000 11.04749 527 ASP A CA 1
ATOM 2756 C C . ASP A 1 183 ? -15.35035 -10.59531 -27.35269 1.000 10.19048 527 ASP A C 1
ATOM 2757 O O . ASP A 1 183 ? -16.19435 -11.20312 -28.01441 1.000 10.64761 527 ASP A O 1
ATOM 2766 N N . HIS A 1 184 ? -15.60462 -9.43151 -26.76796 1.000 9.12708 528 HIS A N 1
ATOM 2767 C CA . HIS A 1 184 ? -16.82873 -8.65120 -26.87029 1.000 9.32291 528 HIS A CA 1
ATOM 2768 C C . HIS A 1 184 ? -17.85636 -9.05022 -25.82543 1.000 8.78823 528 HIS A C 1
ATOM 2769 O O . HIS A 1 184 ? -18.93640 -8.45712 -25.81069 1.000 9.54834 528 HIS A O 1
ATOM 2783 N N . HIS A 1 185 ? -17.56736 -10.02093 -24.96725 1.000 9.01909 529 HIS A N 1
ATOM 2784 C CA . HIS A 1 185 ? -18.53245 -10.50721 -23.99897 1.000 9.07847 529 HIS A CA 1
ATOM 2785 C C . HIS A 1 185 ? -18.10240 -10.17608 -22.57737 1.000 9.27329 529 HIS A C 1
ATOM 2786 O O . HIS A 1 185 ? -16.92374 -9.95453 -22.28002 1.000 9.53625 529 HIS A O 1
ATOM 2800 N N . ILE A 1 186 ? -19.08463 -10.20925 -21.68506 1.000 9.19677 530 ILE A N 1
ATOM 2801 C CA . ILE A 1 186 ? -18.83161 -10.18688 -20.24919 1.000 8.69653 530 ILE A CA 1
ATOM 2802 C C . ILE A 1 186 ? -18.97583 -11.60633 -19.72542 1.000 8.81431 530 ILE A C 1
ATOM 2803 O O . ILE A 1 186 ? -20.03774 -12.21809 -19.85817 1.000 9.83348 530 ILE A O 1
ATOM 2819 N N . HIS A 1 187 ? -17.92386 -12.13276 -19.13627 1.000 8.61929 531 HIS A N 1
ATOM 2820 C CA . HIS A 1 187 ? -17.94430 -13.47843 -18.58662 1.000 8.93571 531 HIS A CA 1
ATOM 2821 C C . HIS A 1 187 ? -18.12207 -13.35260 -17.08303 1.000 8.87344 531 HIS A C 1
ATOM 2822 O O . HIS A 1 187 ? -17.28403 -12.74570 -16.41025 1.000 9.91750 531 HIS A O 1
ATOM 2836 N N . TYR A 1 188 ? -19.22736 -13.87593 -16.56609 1.000 8.55743 532 TYR A N 1
ATOM 2837 C CA . TYR A 1 188 ? -19.58022 -13.74053 -15.15631 1.000 8.98936 532 TYR A CA 1
ATOM 2838 C C . TYR A 1 188 ? -19.31427 -15.07263 -14.46877 1.000 9.23223 532 TYR A C 1
ATOM 2839 O O . TYR A 1 188 ? -19.99457 -16.05783 -14.75276 1.000 10.35527 532 TYR A O 1
ATOM 2857 N N . TYR A 1 189 ? -18.30365 -15.10488 -13.60826 1.000 8.89276 533 TYR A N 1
ATOM 2858 C CA . TYR A 1 189 ? -17.84656 -16.33034 -12.98445 1.000 9.13338 533 TYR A CA 1
ATOM 2859 C C . TYR A 1 189 ? -18.25483 -16.42013 -11.52307 1.000 9.47929 533 TYR A C 1
ATOM 2860 O 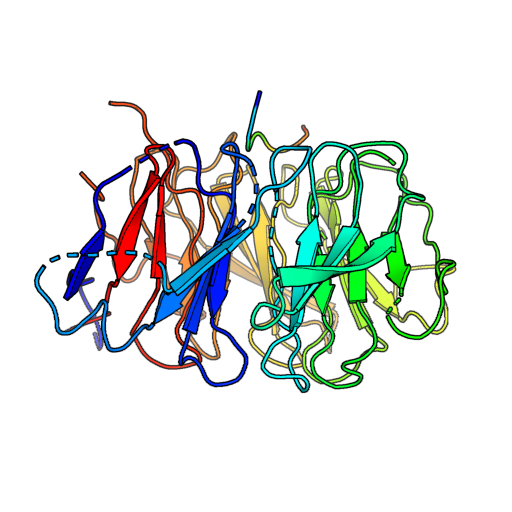O . TYR A 1 189 ? -18.22130 -15.43092 -10.78678 1.000 9.89388 533 TYR A O 1
ATOM 2878 N N . ASP A 1 190 ? -18.58167 -17.63320 -11.11483 1.000 10.00027 534 ASP A N 1
ATOM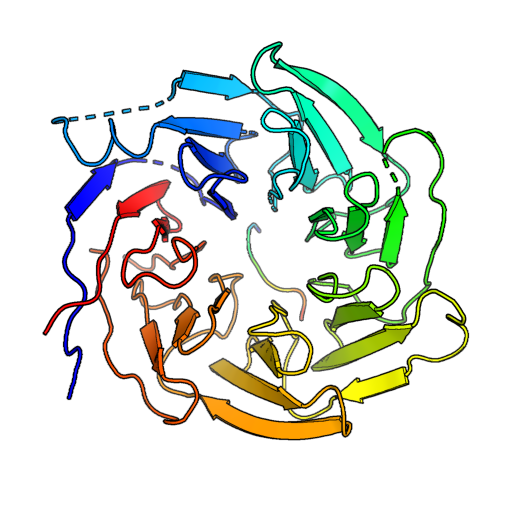 2879 C CA . ASP A 1 190 ? -18.59499 -18.05405 -9.72299 1.000 9.89779 534 ASP A CA 1
ATOM 2880 C C . ASP A 1 190 ? -17.24146 -18.71394 -9.46881 1.000 9.69458 534 ASP A C 1
ATOM 2881 O O . ASP A 1 190 ? -16.93254 -19.76090 -10.03927 1.000 10.64241 534 ASP A O 1
ATOM 2890 N N . LEU A 1 191 ? -16.42520 -18.07530 -8.62630 1.000 9.64281 535 LEU A N 1
ATOM 2891 C CA . LEU A 1 191 ? -15.07615 -18.53904 -8.36274 1.000 10.49025 535 LEU A CA 1
ATOM 2892 C C . LEU A 1 191 ? -15.04008 -19.86581 -7.63145 1.000 10.91831 535 LEU A C 1
ATOM 2893 O O . LEU A 1 191 ? -13.96701 -20.46263 -7.53073 1.000 11.94032 535 LEU A O 1
ATOM 2909 N N . ARG A 1 192 ? -16.17247 -20.34794 -7.12950 1.000 10.92503 536 ARG A N 1
ATOM 2910 C CA . ARG A 1 192 ? -16.22507 -21.66464 -6.51408 1.000 11.51160 536 ARG A CA 1
ATOM 2911 C C . ARG A 1 192 ? -16.25172 -22.77997 -7.54343 1.000 13.08731 536 ARG A C 1
ATOM 2912 O O . ARG A 1 192 ? -16.01257 -23.93234 -7.18038 1.000 14.49398 536 ARG A O 1
ATOM 2933 N N . ASN A 1 193 ? -16.54525 -22.47644 -8.80142 1.000 13.28097 537 ASN A N 1
ATOM 2934 C CA . ASN A 1 193 ? -16.55237 -23.47892 -9.86771 1.000 16.10781 537 ASN A CA 1
ATOM 2935 C C . ASN A 1 193 ? -16.23387 -22.75072 -11.17521 1.000 16.05161 537 ASN A C 1
ATOM 2936 O O . ASN A 1 193 ? -17.13460 -22.28543 -11.87294 1.000 16.52712 537 ASN A O 1
ATOM 2947 N N . ILE A 1 194 ? -14.95450 -22.72722 -11.52124 1.000 16.91165 538 ILE A N 1
ATOM 2948 C CA . ILE A 1 194 ? -14.49762 -21.92692 -12.64960 1.000 17.85524 538 ILE A CA 1
ATOM 2949 C C . ILE A 1 194 ? -14.47366 -22.70275 -13.95915 1.000 19.33825 538 ILE A C 1
ATOM 2950 O O . ILE A 1 194 ? -13.98348 -22.19502 -14.96922 1.000 20.16842 538 ILE A O 1
ATOM 2966 N N . SER A 1 195 ? -15.00589 -23.92752 -13.96633 1.000 19.51872 539 SER A N 1
ATOM 2967 C CA . SER A 1 195 ? -15.00067 -24.70781 -15.19958 1.000 21.39391 539 SER A CA 1
ATOM 2968 C C . SER A 1 195 ? -15.76100 -24.01419 -16.31881 1.000 20.60109 539 SER A C 1
ATOM 2969 O O . SER A 1 195 ? -15.38241 -24.11529 -17.49502 1.000 20.99524 539 SER A O 1
ATOM 2977 N N . GLN A 1 196 ? -16.85441 -23.36172 -15.97858 1.000 20.32703 540 GLN A N 1
ATOM 2978 C CA . GLN A 1 196 ? -17.66098 -22.59487 -16.91319 1.000 20.41740 540 GLN A CA 1
ATOM 2979 C C . GLN A 1 196 ? -18.09122 -21.35599 -16.16283 1.000 17.70341 540 GLN A C 1
ATOM 2980 O O . GLN A 1 196 ? -18.34401 -21.41396 -14.95787 1.000 17.06068 540 GLN A O 1
ATOM 2994 N N . PRO A 1 197 ? -18.18777 -20.22553 -16.83870 1.000 16.03348 541 PRO A N 1
ATOM 2995 C CA . PRO A 1 197 ? -18.83348 -19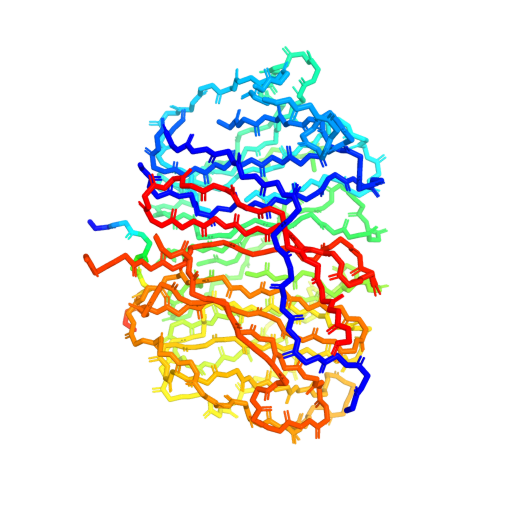.07102 -16.21497 1.000 14.85912 541 PRO A CA 1
ATOM 2996 C C . PRO A 1 197 ? -20.28328 -19.38148 -15.87751 1.000 13.35646 541 PRO A C 1
ATOM 2997 O O . PRO A 1 197 ? -20.92109 -20.24217 -16.48673 1.000 14.51576 541 PRO A O 1
ATOM 3008 N N . LEU A 1 198 ? -20.80949 -18.67634 -14.88036 1.000 11.54016 542 LEU A N 1
ATOM 3009 C CA . LEU A 1 198 ? -22.23801 -18.73698 -14.61398 1.000 12.44381 542 LEU A CA 1
ATOM 3010 C C . LEU A 1 198 ? -23.02612 -18.31897 -15.83698 1.000 12.03373 542 LEU A C 1
ATOM 3011 O O . LEU A 1 198 ? -24.07011 -18.90409 -16.15320 1.000 13.23242 542 LEU A O 1
ATOM 3027 N N . HIS A 1 199 ? -22.55957 -17.27934 -16.51676 1.000 11.10235 543 HIS A N 1
ATOM 3028 C CA . HIS A 1 199 ? -23.25309 -16.74396 -17.66773 1.000 10.47517 543 HIS A CA 1
ATOM 3029 C C . HIS A 1 199 ? -22.25533 -15.90923 -18.44027 1.000 10.47920 543 HIS A C 1
ATOM 3030 O O . HIS A 1 199 ? -21.35196 -15.31589 -17.85515 1.000 11.07397 543 HIS A O 1
ATOM 3044 N N . VAL A 1 200 ? -22.45063 -15.83794 -19.74710 1.000 10.19575 544 VAL A N 1
ATOM 3045 C CA . VAL A 1 200 ? -21.67696 -14.96872 -20.62215 1.000 10.44233 544 VAL A CA 1
ATOM 3046 C C . VAL A 1 200 ? -22.67323 -14.05006 -21.30021 1.000 9.66695 544 VAL A C 1
ATOM 3047 O O . VAL A 1 200 ? -23.59892 -14.51706 -21.97210 1.000 10.87835 544 VAL A O 1
ATOM 3060 N N . PHE A 1 201 ? -22.48440 -12.74705 -21.10346 1.000 9.54854 545 PHE A N 1
ATOM 3061 C CA . PHE A 1 201 ? -23.37410 -11.71142 -21.60718 1.000 9.39417 545 PHE A CA 1
ATOM 3062 C C . PHE A 1 201 ? -22.85605 -11.17513 -22.92732 1.000 9.62843 545 PHE A C 1
ATOM 3063 O O . PHE A 1 201 ? -21.81663 -10.50312 -22.97856 1.000 10.35158 545 PHE A O 1
ATOM 3080 N N . SER A 1 202 ? -23.61003 -11.43571 -23.98347 1.000 10.21062 546 SER A N 1
ATOM 3081 C CA . SER A 1 202 ? -23.31857 -10.92933 -25.30650 1.000 9.61577 546 SER A CA 1
ATOM 3082 C C . SER A 1 202 ? -24.22848 -9.76217 -25.63765 1.000 9.27643 546 SER A C 1
ATOM 3083 O O . SER A 1 202 ? -25.37608 -9.69177 -25.18909 1.000 10.30093 546 SER A O 1
ATOM 3091 N N . GLY A 1 203 ? -23.68005 -8.83094 -26.41315 1.000 9.88003 547 GLY A N 1
ATOM 3092 C CA . GLY A 1 203 ? -24.41122 -7.66919 -26.86251 1.000 10.49625 547 GLY A CA 1
ATOM 3093 C C . GLY A 1 203 ? -23.46876 -6.61114 -27.39606 1.000 10.52331 547 GLY A C 1
ATOM 3094 O O . GLY A 1 203 ? -23.76053 -5.95138 -28.39242 1.000 10.90224 547 GLY A O 1
ATOM 3098 N N . HIS A 1 204 ? -22.32578 -6.42140 -26.75020 1.000 9.74805 548 HIS A N 1
ATOM 3099 C CA . HIS A 1 204 ? -21.35224 -5.48707 -27.28174 1.000 9.29486 548 HIS A CA 1
ATOM 3100 C C . HIS A 1 204 ? -20.76879 -6.01816 -28.58413 1.000 9.56692 548 HIS A C 1
ATOM 3101 O O . HIS A 1 204 ? -20.65466 -7.22852 -28.79757 1.000 10.46864 548 HIS A O 1
ATOM 3115 N N . LYS A 1 205 ? -20.38619 -5.09790 -29.45962 1.000 9.82201 549 LYS A N 1
ATOM 3116 C CA . LYS A 1 205 ? -19.85539 -5.43850 -30.77145 1.000 11.18388 549 LYS A CA 1
ATOM 3117 C C . LYS A 1 205 ? -18.34307 -5.29829 -30.85195 1.000 10.95044 549 LYS A C 1
ATOM 3118 O O . LYS A 1 205 ? -17.75756 -5.58422 -31.90008 1.000 12.21151 549 LYS A O 1
ATOM 3137 N N . LYS A 1 206 ? -17.70357 -4.85959 -29.77696 1.000 10.50100 550 LYS A N 1
ATOM 3138 C CA . LYS A 1 206 ? -16.26168 -4.70785 -29.68744 1.000 10.46205 550 LYS A CA 1
ATOM 3139 C C . LYS A 1 206 ? -15.85149 -5.08054 -28.27088 1.000 10.07698 550 LYS A C 1
ATOM 3140 O O . LYS A 1 206 ? -16.69018 -5.44723 -27.44399 1.000 10.50332 550 LYS A O 1
ATOM 3159 N N . ALA A 1 207 ? -14.55455 -4.99547 -27.99901 1.000 10.18098 551 ALA A N 1
ATOM 3160 C CA . ALA A 1 207 ? -14.03118 -5.33708 -26.68875 1.000 10.10517 551 ALA A CA 1
ATOM 3161 C C . ALA A 1 207 ? -14.80049 -4.63379 -25.58080 1.000 9.33093 551 ALA A C 1
ATOM 3162 O O . ALA A 1 207 ? -15.21179 -3.47622 -25.71781 1.000 9.97752 551 ALA A O 1
ATOM 3169 N N . VAL A 1 208 ? -14.95314 -5.33492 -24.46667 1.000 8.99791 552 VAL A N 1
ATOM 3170 C CA . VAL A 1 208 ? -15.56739 -4.78824 -23.26434 1.000 8.68495 552 VAL A CA 1
ATOM 3171 C C . VAL A 1 208 ? -14.45317 -4.26947 -22.36358 1.000 8.89599 552 VAL A C 1
ATOM 3172 O O . VAL A 1 208 ? -13.71515 -5.04318 -21.75535 1.000 10.47259 552 VAL A O 1
ATOM 3185 N N . SER A 1 209 ? -14.34714 -2.94371 -22.26824 1.000 8.18940 553 SER A N 1
ATOM 3186 C CA . SER A 1 209 ? -13.21866 -2.30116 -21.61391 1.000 8.34700 553 SER A CA 1
ATOM 3187 C C . SER A 1 209 ? -13.41065 -2.12250 -20.12302 1.000 8.05841 553 SER A C 1
ATOM 3188 O O . SER A 1 209 ? -12.41954 -2.05441 -19.39205 1.000 8.62007 553 SER A O 1
ATOM 3196 N N . TYR A 1 210 ? -14.66122 -2.03373 -19.65558 1.000 7.75400 554 TYR A N 1
ATOM 3197 C CA . TYR A 1 210 ? -14.95529 -1.88303 -18.23673 1.000 7.70721 554 TYR A CA 1
ATOM 3198 C C . TYR A 1 210 ? -16.21755 -2.65226 -17.87213 1.000 7.86301 554 TYR A C 1
ATOM 3199 O O . TYR A 1 210 ? -17.15702 -2.75951 -18.67086 1.000 8.13553 554 TYR A O 1
ATOM 3217 N N . VAL A 1 211 ? -16.24340 -3.14413 -16.63158 1.000 7.48534 555 VAL A N 1
ATOM 3218 C CA . VAL A 1 211 ? -17.42934 -3.68088 -15.98818 1.000 8.47110 555 VAL A CA 1
ATOM 3219 C C . VAL A 1 211 ? -17.46817 -3.11706 -14.57369 1.000 7.99411 555 VAL A C 1
ATOM 3220 O O . VAL A 1 211 ? -16.44250 -3.09960 -13.88890 1.000 9.29368 555 VAL A O 1
ATOM 3233 N N . LYS A 1 212 ? -18.64053 -2.64678 -14.15605 1.000 8.04120 556 LYS A N 1
ATOM 3234 C CA A LYS A 1 212 ? -18.82355 -2.02661 -12.85162 0.522 8.41774 556 LYS A CA 1
ATOM 3235 C CA B LYS A 1 212 ? -18.81709 -2.03999 -12.84429 0.478 8.28832 556 LYS A CA 1
ATOM 3236 C C . LYS A 1 212 ? -20.22787 -2.34781 -12.35313 1.000 8.41982 556 LYS A C 1
ATOM 3237 O O . LYS A 1 212 ? -21.19108 -2.26084 -13.11949 1.000 10.35569 556 LYS A O 1
ATOM 3274 N N . PHE A 1 213 ? -20.36511 -2.64343 -11.06302 1.000 7.80685 557 PHE A N 1
ATOM 3275 C CA . PHE A 1 213 ? -21.66303 -2.99288 -10.49439 1.000 8.52123 557 PHE A CA 1
ATOM 3276 C C . PHE A 1 213 ? -22.36230 -1.78479 -9.87557 1.000 8.25736 557 PHE A C 1
ATOM 3277 O O . PHE A 1 213 ? -21.77599 -1.05465 -9.06892 1.000 9.02131 557 PHE A O 1
ATOM 3294 N N . LEU A 1 214 ? -23.63545 -1.59400 -10.23418 1.000 9.03312 558 LEU A N 1
ATOM 3295 C CA . LEU A 1 214 ? -24.45975 -0.60518 -9.54660 1.000 9.41576 558 LEU A CA 1
ATOM 3296 C C . LEU A 1 214 ? -24.97154 -1.13040 -8.21610 1.000 9.65298 558 LEU A C 1
ATOM 3297 O O . LEU A 1 214 ? -25.24475 -0.34873 -7.30335 1.000 11.55678 558 LEU A O 1
ATOM 3313 N N . SER A 1 215 ? -25.14636 -2.44040 -8.11445 1.000 9.45132 559 SER A N 1
ATOM 3314 C CA . SER A 1 215 ? -25.70359 -3.11043 -6.95286 1.000 9.78055 559 SER A CA 1
ATOM 3315 C C . SER A 1 215 ? -25.35785 -4.58824 -7.08757 1.000 9.75416 559 SER A C 1
ATOM 3316 O O . SER A 1 215 ? -24.68877 -5.00095 -8.03401 1.000 10.12062 559 SER A O 1
ATOM 3324 N N . ASN A 1 216 ? -25.84472 -5.39234 -6.14286 1.000 9.61235 560 ASN A N 1
ATOM 3325 C CA . ASN A 1 216 ? -25.53850 -6.81563 -6.19407 1.000 9.90666 560 ASN A CA 1
ATOM 3326 C C . ASN A 1 216 ? -26.02180 -7.46430 -7.48174 1.000 9.23688 560 ASN A C 1
ATOM 3327 O O . ASN A 1 216 ? -25.42096 -8.43264 -7.94760 1.000 10.72482 560 ASN A O 1
ATOM 3338 N N . ASN A 1 217 ? -27.12105 -6.97030 -8.05745 1.000 9.03208 561 ASN A N 1
ATOM 3339 C CA . ASN A 1 217 ? -27.73497 -7.61374 -9.20454 1.000 9.84499 561 ASN A CA 1
ATOM 3340 C C . ASN A 1 217 ? -27.62884 -6.82770 -10.50485 1.000 10.07975 561 ASN A C 1
ATOM 3341 O O . ASN A 1 217 ? -28.07871 -7.32648 -11.53782 1.000 12.12608 561 ASN A O 1
ATOM 3352 N N . GLU A 1 218 ? -27.07524 -5.62603 -10.48400 1.000 9.25495 562 GLU A N 1
ATOM 3353 C CA . GLU A 1 218 ? -27.04878 -4.74624 -11.64216 1.000 9.28320 562 GLU A CA 1
ATOM 3354 C C . GLU A 1 218 ? -25.60798 -4.50021 -12.03759 1.000 8.38705 562 GLU A C 1
ATOM 3355 O O . GLU A 1 218 ? -24.82722 -3.96507 -11.24662 1.000 9.12981 562 GLU A O 1
ATOM 3367 N N . LEU A 1 219 ? -25.27944 -4.86265 -13.26978 1.000 8.61168 563 LEU A N 1
ATOM 3368 C CA . LEU A 1 219 ? -23.93432 -4.73435 -13.80120 1.000 9.10170 563 LEU A CA 1
ATOM 3369 C C . LEU A 1 219 ? -23.94599 -3.84040 -15.02648 1.000 8.58126 563 LEU A C 1
ATOM 3370 O O . LEU A 1 219 ? -24.79988 -3.99863 -15.90091 1.000 9.44973 563 LEU A O 1
ATOM 3386 N N . ALA A 1 220 ? -23.00275 -2.91414 -15.09105 1.000 8.85682 564 ALA A N 1
ATOM 3387 C CA . ALA A 1 220 ? -22.82218 -2.08249 -16.26758 1.000 8.93735 564 ALA A CA 1
ATOM 3388 C C . ALA A 1 220 ? -21.49802 -2.40767 -16.94396 1.000 8.32046 564 ALA A C 1
ATOM 3389 O O . ALA A 1 220 ? -20.55039 -2.87987 -16.31563 1.000 9.12228 564 ALA A O 1
ATOM 3396 N N . SER A 1 221 ? -21.44992 -2.13806 -18.23975 1.000 8.06715 565 SER A N 1
ATOM 3397 C CA . SER A 1 221 ? -20.25231 -2.34306 -19.02289 1.000 8.01716 565 SER A CA 1
ATOM 3398 C C . SER A 1 221 ? -20.06988 -1.18998 -19.99101 1.000 7.68208 565 SER A C 1
ATOM 3399 O O . SER A 1 221 ? -21.02094 -0.50936 -20.38214 1.000 8.46844 565 SER A O 1
ATOM 3407 N N . ALA A 1 222 ? -18.81818 -0.99089 -20.38215 1.000 7.48499 566 ALA A N 1
ATOM 3408 C CA . ALA A 1 222 ? -18.44599 -0.09473 -21.46678 1.000 8.03494 566 ALA A CA 1
ATOM 3409 C C . ALA A 1 222 ? -17.65633 -0.86490 -22.50701 1.000 8.06880 566 ALA A C 1
ATOM 3410 O O . ALA A 1 222 ? -16.96163 -1.82860 -22.18246 1.000 8.52910 566 ALA A O 1
ATOM 3417 N N . SER A 1 223 ? -17.73446 -0.39254 -23.74705 1.000 8.51783 567 SER A N 1
ATOM 3418 C CA . SER A 1 223 ? -17.09304 -1.05086 -24.86380 1.000 8.41975 567 SER A CA 1
ATOM 3419 C C . SER A 1 223 ? -16.67186 -0.02430 -25.89385 1.000 8.56015 567 SER A C 1
ATOM 3420 O O . SER A 1 223 ? -17.26824 1.04586 -26.02661 1.000 8.93955 567 SER A O 1
ATOM 3428 N N . THR A 1 224 ? -15.66442 -0.39544 -26.68709 1.000 8.32155 568 THR A N 1
ATOM 3429 C CA . THR A 1 224 ? -15.23351 0.42001 -27.81640 1.000 8.81410 568 THR A CA 1
ATOM 3430 C C . THR A 1 224 ? -16.16250 0.30912 -29.02282 1.000 8.86158 568 THR A C 1
ATOM 3431 O O . THR A 1 224 ? -15.77574 0.69996 -30.13370 1.000 9.83548 568 THR A O 1
ATOM 3442 N N . ASP A 1 225 ? -17.39979 -0.14065 -28.79875 1.000 10.09574 569 ASP A N 1
ATOM 3443 C CA . ASP A 1 225 ? -18.50073 0.03345 -29.73609 1.000 10.21717 569 ASP A CA 1
ATOM 3444 C C . ASP A 1 225 ? -19.29131 1.31200 -29.45245 1.000 9.70861 569 ASP A C 1
ATOM 3445 O O . ASP A 1 225 ? -20.38032 1.48742 -29.98685 1.000 10.12836 569 ASP A O 1
ATOM 3454 N N . SER A 1 226 ? -18.75326 2.19911 -28.61071 1.000 9.80167 570 SER A N 1
ATOM 3455 C CA . SER A 1 226 ? -19.40229 3.45697 -28.26334 1.000 10.00747 570 SER A CA 1
ATOM 3456 C C . SER A 1 226 ? -20.73874 3.25464 -27.56596 1.000 10.35812 570 SER A C 1
ATOM 3457 O O . SER A 1 226 ? -21.65362 4.05762 -27.72356 1.000 13.12644 570 SER A O 1
ATOM 3465 N N . THR A 1 227 ? -20.86225 2.20517 -26.76178 1.000 8.89655 571 THR A N 1
ATOM 3466 C CA . THR A 1 227 ? -22.03664 2.02973 -25.93733 1.000 8.92097 571 THR A CA 1
ATOM 3467 C C . THR A 1 227 ? -21.62649 1.67967 -24.51835 1.000 8.21422 571 THR A C 1
ATOM 3468 O O . THR A 1 227 ? -20.54351 1.13498 -24.28247 1.000 8.91180 571 THR A O 1
ATOM 3479 N N . LEU A 1 228 ? -22.50967 2.01975 -23.58580 1.000 7.94360 572 LEU A N 1
ATOM 3480 C CA . LEU A 1 228 ? -22.56895 1.36085 -22.29276 1.000 7.90737 572 LEU A CA 1
ATOM 3481 C C . LEU A 1 228 ? -23.75725 0.40934 -22.31759 1.000 8.45765 572 LEU A C 1
ATOM 3482 O O . LEU A 1 228 ? -24.73148 0.64118 -23.03436 1.000 8.46754 572 LEU A O 1
ATOM 3498 N N . ARG A 1 229 ? -23.68673 -0.65806 -21.53960 1.000 8.26082 573 ARG A N 1
ATOM 3499 C CA . ARG A 1 229 ? -24.82333 -1.56107 -21.40686 1.000 8.64771 573 ARG A CA 1
ATOM 3500 C C . ARG A 1 229 ? -25.05361 -1.90384 -19.94932 1.000 8.76228 573 ARG A C 1
ATOM 3501 O O . ARG A 1 229 ? -24.12931 -1.89262 -19.13139 1.000 9.98139 573 ARG A O 1
ATOM 3522 N N . LEU A 1 230 ? -26.31105 -2.17645 -19.63667 1.000 8.77343 574 LEU A N 1
ATOM 3523 C CA . LEU A 1 230 ? -26.76332 -2.57036 -18.31075 1.000 8.56099 574 LEU A CA 1
ATOM 3524 C C . LEU A 1 230 ? -27.32067 -3.97887 -18.39508 1.000 8.46994 574 LEU A C 1
ATOM 3525 O O . LEU A 1 230 ? -28.03862 -4.31499 -19.34433 1.000 9.12015 574 LEU A O 1
ATOM 3541 N N . TRP A 1 231 ? -27.00742 -4.77204 -17.37439 1.000 8.52244 575 TRP A N 1
ATOM 3542 C CA . TRP A 1 231 ? -27.29325 -6.19405 -17.34747 1.000 8.63036 575 TRP A CA 1
ATOM 3543 C C . TRP A 1 231 ? -27.80799 -6.57833 -15.96954 1.000 8.84037 575 TRP A C 1
ATOM 3544 O O . TRP A 1 231 ? -27.47014 -5.95915 -14.95860 1.000 9.87797 575 TRP A O 1
ATOM 3565 N N . ASP A 1 232 ? -28.60745 -7.63309 -15.93947 1.000 9.11925 576 ASP A N 1
ATOM 3566 C CA . ASP A 1 232 ? -29.17359 -8.19983 -14.71501 1.000 10.04443 576 ASP A CA 1
ATOM 3567 C C . ASP A 1 232 ? -28.45760 -9.51772 -14.47157 1.000 9.48582 576 ASP A C 1
ATOM 3568 O O . ASP A 1 232 ? -28.61201 -10.46057 -15.25003 1.000 10.15115 576 ASP A O 1
ATOM 3577 N N . VAL A 1 233 ? -27.64007 -9.56256 -13.41362 1.000 10.05470 577 VAL A N 1
ATOM 3578 C CA . VAL A 1 233 ? -26.85361 -10.75103 -13.09461 1.000 11.70794 577 VAL A CA 1
ATOM 3579 C C . VAL A 1 233 ? -27.56880 -11.68913 -12.12854 1.000 13.38202 577 VAL A C 1
ATOM 3580 O O . VAL A 1 233 ? -27.01372 -12.73871 -11.76114 1.000 15.63269 577 VAL A O 1
ATOM 3593 N N . LYS A 1 234 ? -28.78796 -11.35571 -11.70786 1.000 13.60532 578 LYS A N 1
ATOM 3594 C CA . LYS A 1 234 ? -29.59714 -12.31459 -10.96402 1.000 15.31475 578 LYS A CA 1
ATOM 3595 C C . LYS A 1 234 ? -30.30140 -13.25355 -11.93108 1.000 15.10439 578 LYS A C 1
ATOM 3596 O O . LYS A 1 234 ? -30.25467 -14.47555 -11.76976 1.000 16.85558 578 LYS A O 1
ATOM 3615 N N . ASP A 1 235 ? -30.93521 -12.68750 -12.95506 1.000 12.90707 579 ASP A N 1
ATOM 3616 C CA . ASP A 1 235 ? -31.71715 -13.44819 -13.91558 1.000 13.81290 579 ASP A CA 1
ATOM 3617 C C . ASP A 1 235 ? -31.05482 -13.55222 -15.27856 1.000 12.22498 579 ASP A C 1
ATOM 3618 O O . ASP A 1 235 ? -31.63892 -14.13749 -16.19683 1.000 12.91197 579 ASP A O 1
ATOM 3627 N N . ASN A 1 236 ? -29.85022 -13.00693 -15.42633 1.000 10.59767 580 ASN A N 1
ATOM 3628 C CA . ASN A 1 236 ? -29.02234 -13.15420 -16.61881 1.000 10.27632 580 ASN A CA 1
ATOM 3629 C C . ASN A 1 236 ? -29.70717 -12.59696 -17.86417 1.000 10.08166 580 ASN A C 1
ATOM 3630 O O . ASN A 1 236 ? -29.87074 -13.27134 -18.89425 1.000 11.12277 580 ASN A O 1
ATOM 3641 N N . LEU A 1 237 ? -30.05403 -11.32268 -17.76930 1.000 9.96350 581 LEU A N 1
ATOM 3642 C CA . LEU A 1 237 ? -30.79686 -10.63915 -18.81378 1.000 10.61683 581 LEU A CA 1
ATOM 3643 C C . LEU A 1 237 ? -30.09262 -9.37385 -19.26162 1.000 10.06362 581 LEU A C 1
ATOM 3644 O O . LEU A 1 237 ? -29.50709 -8.66181 -18.44602 1.000 10.86634 581 LEU A O 1
ATOM 3660 N N . PRO A 1 238 ? -30.19216 -9.03962 -20.54641 1.000 9.80759 582 PRO A N 1
ATOM 3661 C CA . PRO A 1 238 ? -29.84489 -7.68548 -20.98420 1.000 10.04334 582 PRO A CA 1
ATOM 3662 C C . PRO A 1 238 ? -30.92422 -6.72665 -20.51602 1.000 10.49162 582 PRO A C 1
ATOM 3663 O O . PRO A 1 238 ? -32.09756 -7.08220 -20.43347 1.000 11.91758 582 PRO A O 1
ATOM 3674 N N . VAL A 1 239 ? -30.52653 -5.49853 -20.19695 1.000 10.09056 583 VAL A N 1
ATOM 3675 C CA . VAL A 1 239 ? -31.48144 -4.49676 -19.73506 1.000 10.84626 583 VAL A CA 1
ATOM 3676 C C . VAL A 1 239 ? -31.55639 -3.30441 -20.67817 1.000 11.33704 583 VAL A C 1
ATOM 3677 O O . VAL A 1 239 ? -32.63468 -2.99984 -21.20216 1.000 13.76765 583 VAL A O 1
ATOM 3690 N N . ARG A 1 240 ? -30.43576 -2.62135 -20.92405 1.000 10.60041 584 ARG A N 1
ATOM 3691 C CA . ARG A 1 240 ? -30.46880 -1.34046 -21.61551 1.000 11.72607 584 ARG A CA 1
ATOM 3692 C C . ARG A 1 240 ? -29.12205 -1.06131 -22.25602 1.000 10.04090 584 ARG A C 1
ATOM 3693 O O . ARG A 1 240 ? -28.08604 -1.49771 -21.75539 1.000 9.86784 584 ARG A O 1
ATOM 3714 N N . THR A 1 241 ? -29.15104 -0.28229 -23.33651 1.000 9.74217 585 THR A N 1
ATOM 3715 C CA . THR A 1 241 ? -27.97085 0.20467 -24.04080 1.000 9.90222 585 THR A CA 1
ATOM 3716 C C . THR A 1 241 ? -27.99159 1.72645 -24.03139 1.000 10.28908 585 THR A C 1
ATOM 3717 O O . THR A 1 241 ? -29.03102 2.32888 -24.30955 1.000 12.44290 585 THR A O 1
ATOM 3728 N N . PHE A 1 242 ? -26.85275 2.32948 -23.70573 1.000 9.54448 586 PHE A N 1
ATOM 3729 C CA . PHE A 1 242 ? -26.70029 3.77313 -23.57255 1.000 9.36636 586 PHE A CA 1
ATOM 3730 C C . PHE A 1 242 ? -25.77578 4.28735 -24.66201 1.000 8.88589 586 PHE A C 1
ATOM 3731 O O . PHE A 1 242 ? -24.73350 3.68752 -24.93502 1.000 9.80302 586 PHE A O 1
ATOM 3748 N N . ARG A 1 243 ? -26.16148 5.40833 -25.27227 1.000 9.27482 587 ARG A N 1
ATOM 3749 C CA A ARG A 1 243 ? -25.45610 5.95732 -26.41896 0.195 9.89926 587 ARG A CA 1
ATOM 3750 C CA B ARG A 1 243 ? -25.42853 5.95982 -26.39493 0.805 10.55736 587 ARG A CA 1
ATOM 3751 C C . ARG A 1 243 ? -25.38445 7.47529 -26.31653 1.000 9.45572 587 ARG A C 1
ATOM 3752 O O . ARG A 1 243 ? -26.30021 8.11519 -25.79830 1.000 9.88508 587 ARG A O 1
ATOM 3793 N N . GLY A 1 244 ? -24.31358 8.02767 -26.88037 1.000 9.59207 588 GLY A N 1
ATOM 3794 C CA . GLY A 1 244 ? -24.14424 9.45601 -26.99847 1.000 9.99971 588 GLY A CA 1
ATOM 3795 C C . GLY A 1 244 ? -22.68591 9.84926 -27.06367 1.000 9.77597 588 GLY A C 1
ATOM 3796 O O . GLY A 1 244 ? -22.31168 10.76725 -27.80168 1.000 11.01942 588 GLY A O 1
ATOM 3800 N N . HIS A 1 245 ? -21.85272 9.15723 -26.29424 1.000 9.22446 589 HIS A N 1
ATOM 3801 C CA . HIS A 1 245 ? -20.42863 9.41561 -26.21596 1.000 9.25403 589 HIS A CA 1
ATOM 3802 C C . HIS A 1 245 ? -19.69730 8.73792 -27.37147 1.000 9.26738 589 HIS A C 1
ATOM 3803 O O . HIS A 1 245 ? -20.24128 7.88061 -28.07836 1.000 11.10692 589 HIS A O 1
ATOM 3817 N N . THR A 1 246 ? -18.43709 9.12472 -27.57542 1.000 9.08632 590 THR A N 1
ATOM 3818 C CA . THR A 1 246 ? -17.59257 8.53657 -28.61177 1.000 9.13185 590 THR A CA 1
ATOM 3819 C C . THR A 1 246 ? -16.51229 7.70737 -27.94319 1.000 8.93538 590 THR A C 1
ATOM 3820 O O . THR A 1 246 ? -15.68705 8.23496 -27.19511 1.000 9.74504 590 THR A O 1
ATOM 3831 N N . ASN A 1 247 ? -16.50984 6.40906 -28.20625 1.000 8.75894 591 ASN A N 1
ATOM 3832 C CA . ASN A 1 247 ? -15.48876 5.55128 -27.59888 1.000 9.06243 591 ASN A CA 1
ATOM 3833 C C . ASN A 1 247 ? -15.26084 4.38888 -28.55324 1.000 9.42278 591 ASN A C 1
ATOM 3834 O O . ASN A 1 247 ? -15.90915 3.35276 -28.43482 1.000 9.69104 591 ASN A O 1
ATOM 3845 N N . GLU A 1 248 ? -14.32278 4.57762 -29.46970 1.000 9.74211 592 GLU A N 1
ATOM 3846 C CA . GLU A 1 248 ? -13.96719 3.57932 -30.45723 1.000 10.67530 592 GLU A CA 1
ATOM 3847 C C . GLU A 1 248 ? -12.56595 3.02630 -30.27334 1.000 10.45330 592 GLU A C 1
ATOM 3848 O O . GLU A 1 248 ? -12.21348 2.06799 -30.97372 1.000 11.99680 592 GLU A O 1
ATOM 3860 N N . LYS A 1 249 ? -11.76692 3.57228 -29.34534 1.000 10.47048 593 LYS A N 1
ATOM 3861 C CA . LYS A 1 249 ? -10.34615 3.25799 -29.29332 1.000 11.66500 593 LYS A CA 1
ATOM 3862 C C . LYS A 1 249 ? -9.79689 3.11769 -27.87475 1.000 9.98536 593 LYS A C 1
ATOM 3863 O O . LYS A 1 249 ? -9.08350 2.15463 -27.58308 1.000 10.63285 593 LYS A O 1
ATOM 3882 N N . ASN A 1 250 ? -10.05659 4.08448 -27.00718 1.000 9.57286 594 ASN A N 1
ATOM 3883 C CA . ASN A 1 250 ? -9.30475 4.21459 -25.77043 1.000 9.29657 594 ASN A CA 1
ATOM 3884 C C . ASN A 1 250 ? -10.05099 3.67657 -24.55880 1.000 8.90023 594 ASN A C 1
ATOM 3885 O O . ASN A 1 250 ? -11.26379 3.46802 -24.56939 1.000 9.02843 594 ASN A O 1
ATOM 3896 N N . PHE A 1 251 ? -9.29152 3.46780 -23.48643 1.000 8.73854 595 PHE A N 1
ATOM 3897 C CA . PHE A 1 251 ? -9.85221 3.31504 -22.14736 1.000 8.87936 595 PHE A CA 1
ATOM 3898 C C . PHE A 1 251 ? -10.25807 4.70675 -21.66796 1.000 8.51841 595 PHE A C 1
ATOM 3899 O O . PHE A 1 251 ? -9.39158 5.51821 -21.33591 1.000 10.12144 595 PHE A O 1
ATOM 3916 N N . VAL A 1 252 ? -11.56161 4.99135 -21.64115 1.000 7.85906 596 VAL A N 1
ATOM 3917 C CA . VAL A 1 252 ? -12.05724 6.33678 -21.34726 1.000 8.04920 596 VAL A CA 1
ATOM 3918 C C . VAL A 1 252 ? -12.73120 6.43930 -19.99493 1.000 7.98600 596 VAL A C 1
ATOM 3919 O O . VAL A 1 252 ? -13.20842 7.51710 -19.63573 1.000 9.01430 596 VAL A O 1
ATOM 3932 N N . GLY A 1 253 ? -12.79348 5.35637 -19.24006 1.000 7.84955 597 GLY A N 1
ATOM 3933 C CA . GLY A 1 253 ? -13.35220 5.36124 -17.90682 1.000 8.06681 597 GLY A CA 1
ATOM 3934 C C . GLY A 1 253 ? -14.83184 5.05497 -17.84479 1.000 7.77971 597 GLY A C 1
ATOM 3935 O O . GLY A 1 253 ? -15.61717 5.53456 -18.67057 1.000 8.62580 597 GLY A O 1
ATOM 3939 N N . LEU A 1 254 ? -15.22633 4.28212 -16.82587 1.000 7.68336 598 LEU A N 1
ATOM 3940 C CA . LEU A 1 254 ? -16.61451 4.01558 -16.48703 1.000 7.80285 598 LEU A CA 1
ATOM 3941 C C . LEU A 1 254 ? -16.74300 4.02985 -14.97156 1.000 7.51042 598 LEU A C 1
ATOM 3942 O O . LEU A 1 254 ? -15.94983 3.39429 -14.28177 1.000 8.13519 598 LEU A O 1
ATOM 3958 N N . THR A 1 255 ? -17.74672 4.72858 -14.45614 1.000 7.24110 599 THR A N 1
ATOM 3959 C CA . THR A 1 255 ? -18.05127 4.69783 -13.03632 1.000 7.72747 599 THR A CA 1
ATOM 3960 C C . THR A 1 255 ? -19.55365 4.69738 -12.86964 1.000 7.10792 599 THR A C 1
ATOM 3961 O O . THR A 1 255 ? -20.26575 5.36749 -13.61325 1.000 7.89400 599 THR A O 1
ATOM 3972 N N . VAL A 1 256 ? -20.03822 3.91278 -11.91193 1.000 7.59206 600 VAL A N 1
ATOM 3973 C CA . VAL A 1 256 ? -21.46887 3.79409 -11.68874 1.000 8.18710 600 VAL A CA 1
ATOM 3974 C C . VAL A 1 256 ? -21.75202 3.88331 -10.20026 1.000 8.05402 600 VAL A C 1
ATOM 3975 O O . VAL A 1 256 ? -20.89878 3.59099 -9.36278 1.000 9.60004 600 VAL A O 1
ATOM 3988 N N . ASN A 1 257 ? -22.97720 4.26768 -9.88688 1.000 8.75349 601 ASN A N 1
ATOM 3989 C CA . ASN A 1 257 ? -23.47122 4.19333 -8.52244 1.000 9.58804 601 ASN A CA 1
ATOM 3990 C C . ASN A 1 257 ? -24.87729 3.60879 -8.57667 1.000 10.27077 601 ASN A C 1
ATOM 3991 O O . ASN A 1 257 ? -25.23977 2.93180 -9.54206 1.000 10.75228 601 ASN A O 1
ATOM 4002 N N . SER A 1 258 ? -25.68857 3.84460 -7.54656 1.000 10.86035 602 SER A N 1
ATOM 4003 C CA A SER A 1 258 ? -26.97705 3.16670 -7.49679 0.561 12.19255 602 SER A CA 1
ATOM 4004 C CA B SER A 1 258 ? -26.99169 3.19390 -7.48029 0.439 11.56416 602 SER A CA 1
ATOM 4005 C C . SER A 1 258 ? -27.89366 3.58285 -8.64007 1.000 11.59610 602 SER A C 1
ATOM 4006 O O . SER A 1 258 ? -28.75256 2.78933 -9.04517 1.000 13.32264 602 SER A O 1
ATOM 4021 N N . GLU A 1 259 ? -27.74038 4.80065 -9.16593 1.000 10.75538 603 GLU A N 1
ATOM 4022 C CA A GLU A 1 259 ? -28.65397 5.34971 -10.15403 0.446 11.59611 603 GLU A CA 1
ATOM 4023 C CA B GLU A 1 259 ? -28.66095 5.31981 -10.16953 0.554 11.23533 603 GLU A CA 1
ATOM 4024 C C . GLU A 1 259 ? -27.99965 5.79945 -11.44999 1.000 10.81511 603 GLU A C 1
ATOM 4025 O O . GLU A 1 259 ? -28.68506 5.85639 -12.47462 1.000 11.82327 603 GLU A O 1
ATOM 4048 N N . TYR A 1 260 ? -26.71701 6.16235 -11.43094 1.000 9.72337 604 TYR A N 1
ATOM 4049 C CA . TYR A 1 260 ? -26.08569 6.82137 -12.55969 1.000 9.80121 604 TYR A CA 1
ATOM 4050 C C . TYR A 1 260 ? -24.87535 6.06906 -13.08239 1.000 9.70522 604 TYR A C 1
ATOM 4051 O O . TYR A 1 260 ? -24.16886 5.38126 -12.34542 1.000 10.44406 604 TYR A O 1
ATOM 4069 N N . LEU A 1 261 ? -24.63997 6.25588 -14.37603 1.000 9.71406 605 LEU A N 1
ATOM 4070 C CA . LEU A 1 261 ? -23.44002 5.80937 -15.05524 1.000 9.30926 605 LEU A CA 1
ATOM 4071 C C . LEU A 1 261 ? -22.73861 7.03851 -15.59783 1.000 9.87533 605 LEU A C 1
ATOM 4072 O O . LEU A 1 261 ? -23.38182 7.93775 -16.13439 1.000 12.21243 605 LEU A O 1
ATOM 4088 N N . ALA A 1 262 ? -21.42474 7.08150 -15.48085 1.000 8.67069 606 ALA A N 1
ATOM 4089 C CA . ALA A 1 262 ? -20.65391 8.13998 -16.12294 1.000 8.49353 606 ALA A CA 1
ATOM 4090 C C . ALA A 1 262 ? -19.49930 7.50296 -16.87024 1.000 7.88081 606 ALA A C 1
ATOM 4091 O O . ALA A 1 262 ? -18.92627 6.50905 -16.42933 1.000 8.24133 606 ALA A O 1
ATOM 4098 N N . CYS A 1 263 ? -19.14765 8.09337 -18.00277 1.000 7.57943 607 CYS A N 1
ATOM 4099 C CA . CYS A 1 263 ? -18.04227 7.57574 -18.78173 1.000 7.73191 607 CYS A CA 1
ATOM 4100 C C . CYS A 1 263 ? -17.36210 8.72954 -19.49284 1.000 8.23049 607 CYS A C 1
ATOM 4101 O O . CYS A 1 263 ? -17.93273 9.80563 -19.67486 1.000 8.64963 607 CYS A O 1
ATOM 4109 N N . GLY A 1 264 ? -16.14317 8.46287 -19.93445 1.000 7.89780 608 GLY A N 1
ATOM 4110 C CA . GLY A 1 264 ? -15.43125 9.39149 -20.77639 1.000 8.29902 608 GLY A CA 1
ATOM 4111 C C . GLY A 1 264 ? -15.79528 9.27177 -22.23655 1.000 7.92154 608 GLY A C 1
ATOM 4112 O O . GLY A 1 264 ? -16.62883 8.47478 -22.65797 1.000 9.32127 608 GLY A O 1
ATOM 4116 N N . SER A 1 265 ? -15.10422 10.07852 -23.03504 1.000 8.48394 609 SER A N 1
ATOM 4117 C CA A SER A 1 265 ? -15.29806 10.10947 -24.47161 0.133 8.87210 609 SER A CA 1
ATOM 4118 C CA B SER A 1 265 ? -15.31575 10.15713 -24.46932 0.867 8.85207 609 SER A CA 1
ATOM 4119 C C . SER A 1 265 ? -14.02700 10.62939 -25.12163 1.000 9.00259 609 SER A C 1
ATOM 4120 O O . SER A 1 265 ? -13.26196 11.40947 -24.53061 1.000 9.88195 609 SER A O 1
ATOM 4135 N N . GLU A 1 266 ? -13.81580 10.20123 -26.35538 1.000 8.93641 610 GLU A N 1
ATOM 4136 C CA . GLU A 1 266 ? -12.68196 10.61503 -27.17534 1.000 9.40986 610 GLU A CA 1
ATOM 4137 C C . GLU A 1 266 ? -12.86584 12.01081 -27.73335 1.000 10.68191 610 GLU A C 1
ATOM 4138 O O . GLU A 1 266 ? -11.96607 12.51421 -28.39856 1.000 12.57170 610 GLU A O 1
ATOM 4150 N N . THR A 1 267 ? -13.97998 12.64951 -27.41861 1.000 10.42848 611 THR A N 1
ATOM 4151 C CA . THR A 1 267 ? -14.21914 14.05593 -27.68041 1.000 10.14631 611 THR A CA 1
ATOM 4152 C C . THR A 1 267 ? -13.83018 14.94549 -26.50600 1.000 10.36485 611 THR A C 1
ATOM 4153 O O . THR A 1 267 ? -14.19206 16.12065 -26.50443 1.000 11.11434 611 THR A O 1
ATOM 4164 N N . ASN A 1 268 ? -13.14017 14.40313 -25.50006 1.000 9.85991 612 ASN A N 1
ATOM 4165 C CA . ASN A 1 268 ? -12.73257 15.16858 -24.32637 1.000 10.23833 612 ASN A CA 1
ATOM 4166 C C . ASN A 1 268 ? -13.94459 15.67955 -23.55618 1.000 9.88363 612 ASN A C 1
ATOM 4167 O O . ASN A 1 268 ? -13.94100 16.78146 -23.00258 1.000 11.31642 612 ASN A O 1
ATOM 4178 N N . GLU A 1 269 ? -14.97837 14.84459 -23.49593 1.000 9.68405 613 GLU A N 1
ATOM 4179 C CA . GLU A 1 269 ? -16.20318 15.13956 -22.77640 1.000 9.50963 613 GLU A CA 1
ATOM 4180 C C . GLU A 1 269 ? -16.51736 14.00567 -21.81093 1.000 9.21352 613 GLU A C 1
ATOM 4181 O O . GLU A 1 269 ? -16.31703 12.82993 -22.13739 1.000 10.32380 613 GLU A O 1
ATOM 4193 N N . VAL A 1 270 ? -17.02430 14.35702 -20.63258 1.000 8.74650 614 VAL A N 1
ATOM 4194 C CA A VAL A 1 270 ? -17.58467 13.40716 -19.67322 0.964 8.82458 614 VAL A CA 1
ATOM 4195 C CA B VAL A 1 270 ? -17.57286 13.36368 -19.71488 0.036 8.66838 614 VAL A CA 1
ATOM 4196 C C . VAL A 1 270 ? -19.08412 13.32513 -19.89992 1.000 8.84676 614 VAL A C 1
ATOM 4197 O O . VAL A 1 270 ? -19.73291 14.36479 -20.03728 1.000 9.44197 614 VAL A O 1
ATOM 4222 N N . TYR A 1 271 ? -19.63685 12.11427 -19.92266 1.000 8.23350 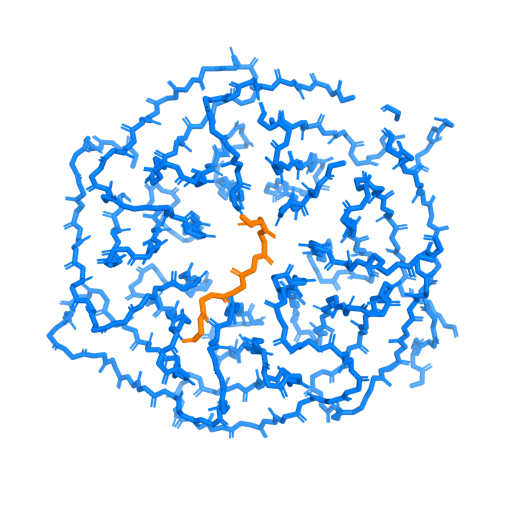615 TYR A N 1
ATOM 4223 C CA . TYR A 1 271 ? -21.06158 11.88575 -20.11167 1.000 8.05218 615 TYR A CA 1
ATOM 4224 C C . TYR A 1 271 ? -21.64536 11.24798 -18.86587 1.000 8.18806 615 TYR A C 1
ATOM 4225 O O . TYR A 1 271 ? -21.01329 10.38732 -18.24427 1.000 8.99472 615 TYR A O 1
ATOM 4243 N N . VAL A 1 272 ? -22.86686 11.64564 -18.52970 1.000 8.04680 616 VAL A N 1
ATOM 4244 C CA . VAL A 1 272 ? -23.62414 11.04730 -17.43618 1.000 8.05266 616 VAL A CA 1
ATOM 4245 C C . VAL A 1 272 ? -24.95857 10.54677 -17.96014 1.000 8.70751 616 VAL A C 1
ATOM 4246 O O . VAL A 1 272 ? -25.67634 11.27886 -18.65228 1.000 9.42455 616 VAL A O 1
ATOM 4259 N N . TYR A 1 273 ? -25.29030 9.31013 -17.61216 1.000 8.22046 617 TYR A N 1
ATOM 4260 C CA . TYR A 1 273 ? -26.56447 8.68940 -17.90752 1.000 8.66688 617 TYR A CA 1
ATOM 4261 C C . TYR A 1 273 ? -27.25441 8.31520 -16.60890 1.000 8.70170 617 TYR A C 1
ATOM 4262 O O . TYR A 1 273 ? -26.61624 7.84081 -15.67316 1.000 9.56366 617 TYR A O 1
ATOM 4280 N N . HIS A 1 274 ? -28.56229 8.51238 -16.55676 1.000 9.29480 618 HIS A N 1
ATOM 4281 C CA . HIS A 1 274 ? -29.37395 7.83533 -15.56074 1.000 10.02360 618 HIS A CA 1
ATOM 4282 C C . HIS A 1 274 ? -29.66738 6.43220 -16.07803 1.000 9.94306 618 HIS A C 1
ATOM 4283 O O . HIS A 1 274 ? -29.91766 6.25101 -17.27111 1.000 10.55872 618 HIS A O 1
ATOM 4297 N N . LYS A 1 275 ? -29.64818 5.43661 -15.18327 1.000 10.62551 619 LYS A N 1
ATOM 4298 C CA . LYS A 1 275 ? -29.72945 4.04291 -15.62366 1.000 10.81199 619 LYS A CA 1
ATOM 4299 C C . LYS A 1 275 ? -31.02934 3.69892 -16.33287 1.000 10.85973 619 LYS A C 1
ATOM 4300 O O . LYS A 1 275 ? -31.08254 2.67308 -17.01217 1.000 11.71703 619 LYS A O 1
ATOM 4319 N N . GLU A 1 276 ? -32.07528 4.50909 -16.19871 1.000 11.39446 620 GLU A N 1
ATOM 4320 C CA . GLU A 1 276 ? -33.33593 4.21875 -16.86316 1.000 12.19944 620 GLU A CA 1
ATOM 4321 C C . GLU A 1 276 ? -33.47665 4.87660 -18.22838 1.000 12.85933 620 GLU A C 1
ATOM 4322 O O . GLU A 1 276 ? -34.47716 4.62690 -18.90747 1.000 14.90443 620 GLU A O 1
ATOM 4334 N N . ILE A 1 277 ? -32.52442 5.71155 -18.64594 1.000 12.62480 621 ILE A N 1
ATOM 4335 C CA . ILE A 1 277 ? -32.67719 6.55179 -19.83149 1.000 13.61763 621 ILE A CA 1
ATOM 4336 C C . ILE A 1 277 ? -31.47376 6.33032 -20.74136 1.000 11.89456 621 ILE A C 1
ATOM 4337 O O . ILE A 1 277 ? -30.32675 6.44814 -20.29623 1.000 10.99747 621 ILE A O 1
ATOM 4353 N N . THR A 1 278 ? -31.72758 6.03081 -22.02440 1.000 11.70893 622 THR A N 1
ATOM 4354 C CA . THR A 1 278 ? -30.65124 5.60927 -22.91314 1.000 11.84459 622 THR A CA 1
ATOM 4355 C C . THR A 1 278 ? -29.79548 6.75817 -23.43980 1.000 11.25035 622 THR A C 1
ATOM 4356 O O . THR A 1 278 ? -28.70388 6.49876 -23.94756 1.000 13.97176 622 THR A O 1
ATOM 4367 N N . ARG A 1 279 ? -30.25572 7.98763 -23.36042 1.000 11.09879 623 ARG A N 1
ATOM 4368 C CA . ARG A 1 279 ? -29.48203 9.11714 -23.84522 1.000 12.59284 623 ARG A CA 1
ATOM 4369 C C . ARG A 1 279 ? -29.02798 9.96110 -22.66470 1.000 10.37879 623 ARG A C 1
ATOM 4370 O O . ARG A 1 279 ? -29.65446 9.92578 -21.59706 1.000 10.31346 623 ARG A O 1
ATOM 4391 N N . PRO A 1 280 ? -27.92738 10.70067 -22.80878 1.000 10.04607 624 PRO A N 1
ATOM 4392 C CA . PRO A 1 280 ? -27.31175 11.34021 -21.64425 1.000 10.74630 624 PRO A CA 1
ATOM 4393 C C . PRO A 1 280 ? -28.23105 12.31398 -20.93207 1.000 10.01857 624 PRO A C 1
ATOM 4394 O O . PRO A 1 280 ? -29.02961 13.02579 -21.55308 1.000 11.35645 624 PRO A O 1
ATOM 4405 N N . VAL A 1 281 ? -28.09384 12.34967 -19.60528 1.000 9.97967 625 VAL A N 1
ATOM 4406 C CA A VAL A 1 281 ? -28.74828 13.43362 -18.89786 0.472 11.07813 625 VAL A CA 1
ATOM 4407 C CA B VAL A 1 281 ? -28.66143 13.40243 -18.76331 0.528 10.50924 625 VAL A CA 1
ATOM 4408 C C . VAL A 1 281 ? -27.91511 14.70755 -18.96297 1.000 10.83522 625 VAL A C 1
ATOM 4409 O O . VAL A 1 281 ? -28.49732 15.79526 -18.96312 1.000 12.05077 625 VAL A O 1
ATOM 4434 N N . THR A 1 282 ? -26.58819 14.61706 -19.04266 1.000 10.67052 626 THR A N 1
ATOM 4435 C CA . THR A 1 282 ? -25.75720 15.79080 -19.25729 1.000 11.42411 626 THR A CA 1
ATOM 4436 C C . THR A 1 282 ? -24.36785 15.33840 -19.68226 1.000 10.94121 626 THR A C 1
ATOM 4437 O O . THR A 1 282 ? -24.04711 14.14399 -19.72520 1.000 9.96196 626 THR A O 1
ATOM 4448 N N . SER A 1 283 ? -23.53980 16.32393 -19.99879 1.000 11.04008 627 SER A N 1
ATOM 4449 C CA . SER A 1 283 ? -22.17009 16.10973 -20.41741 1.000 10.82098 627 SER A CA 1
ATOM 4450 C C . SER A 1 283 ? -21.38020 17.36135 -20.07495 1.000 10.09681 627 SER A C 1
ATOM 4451 O O . SER A 1 283 ? -21.95045 18.42300 -19.81302 1.000 10.94021 627 SER A O 1
ATOM 4459 N N . HIS A 1 284 ? -20.05603 17.22471 -20.06824 1.000 10.02482 628 HIS A N 1
ATOM 4460 C CA . HIS A 1 284 ? -19.15237 18.33321 -19.76823 1.000 9.75509 628 HIS A CA 1
ATOM 4461 C C . HIS A 1 284 ? -17.94660 18.27273 -20.68782 1.000 10.28311 628 HIS A C 1
ATOM 4462 O O . HIS A 1 284 ? -17.28239 17.24192 -20.76779 1.000 10.88069 628 HIS A O 1
ATOM 4476 N N . ARG A 1 285 ? -17.66511 19.38564 -21.37141 1.000 10.69461 629 ARG A N 1
ATOM 4477 C CA . ARG A 1 285 ? -16.46467 19.50367 -22.18688 1.000 12.66665 629 ARG A CA 1
ATOM 4478 C C . ARG A 1 285 ? -15.29354 19.87974 -21.29016 1.000 12.04629 629 ARG A C 1
ATOM 4479 O O . ARG A 1 285 ? -15.33388 20.91527 -20.61767 1.000 12.99725 629 ARG A O 1
ATOM 4500 N N . PHE A 1 286 ? -14.23820 19.07016 -21.29873 1.000 12.59020 630 PHE A N 1
ATOM 4501 C CA . PHE A 1 286 ? -13.12400 19.27948 -20.38521 1.000 15.51156 630 PHE A CA 1
ATOM 4502 C C . PHE A 1 286 ? -12.36955 20.56203 -20.69596 1.000 19.40593 630 PHE A C 1
ATOM 4503 O O . PHE A 1 286 ? -11.88760 21.23699 -19.78340 1.000 21.01972 630 PHE A O 1
ATOM 4520 N N . GLY A 1 287 ? -12.21316 20.88751 -21.97318 1.000 20.75229 631 GLY A N 1
ATOM 4521 C CA . GLY A 1 287 ? -11.37414 22.00784 -22.35839 1.000 25.66522 631 GLY A CA 1
ATOM 4522 C C . GLY A 1 287 ? -9.89439 21.71512 -22.18493 1.000 28.67965 631 GLY A C 1
ATOM 4523 O O . GLY A 1 287 ? -9.48274 20.56511 -21.99690 1.000 29.26653 631 GLY A O 1
ATOM 4527 N N . GLY A 1 299 ? -7.51553 20.42240 -29.49986 1.000 52.31270 643 GLY A N 1
ATOM 4528 C CA . GLY A 1 299 ? -6.76498 19.18252 -29.44221 1.000 43.59254 643 GLY A CA 1
ATOM 4529 C C . GLY A 1 299 ? -7.65033 17.95499 -29.50991 1.000 118.03422 643 GLY A C 1
ATOM 4530 O O . GLY A 1 299 ? -8.87794 18.06459 -29.53181 1.000 60.84984 643 GLY A O 1
ATOM 4533 N N . SER A 1 300 ? -7.01942 16.77990 -29.54228 1.000 52.07030 644 SER A N 1
ATOM 4534 C CA . SER A 1 300 ? -7.74305 15.51782 -29.62810 1.000 70.06138 644 SER A CA 1
ATOM 4535 C C . SER A 1 300 ? -7.56646 14.71238 -28.34605 1.000 69.59009 644 SER A C 1
ATOM 4536 O O . SER A 1 300 ? -7.19855 13.53343 -28.38488 1.000 41.90299 644 SER A O 1
ATOM 4544 N N . TYR A 1 301 ? -7.82958 15.34153 -27.20743 1.000 49.06488 645 TYR A N 1
ATOM 4545 C CA . TYR A 1 301 ? -7.68758 14.69253 -25.91712 1.000 30.27664 645 TYR A CA 1
ATOM 4546 C C . TYR A 1 301 ? -8.85177 13.73466 -25.67586 1.000 16.93279 645 TYR A C 1
ATOM 4547 O O . TYR A 1 301 ? -9.92984 13.86663 -26.25985 1.000 15.28711 645 TYR A O 1
ATOM 4565 N N . PHE A 1 302 ? -8.63939 12.76946 -24.77779 1.000 11.79203 646 PHE A N 1
ATOM 4566 C CA . PHE A 1 302 ? -9.71399 11.88900 -24.36634 1.000 10.62914 646 PHE A CA 1
ATOM 4567 C C . PHE A 1 302 ? -9.80396 11.88821 -22.84872 1.000 9.32383 646 PHE A C 1
ATOM 4568 O O . PHE A 1 302 ? -8.79918 11.98753 -22.15230 1.000 9.72268 646 PHE A O 1
ATOM 4585 N N . ILE A 1 303 ? -11.02555 11.78764 -22.33243 1.000 8.90449 647 ILE A N 1
ATOM 4586 C CA . ILE A 1 303 ? -11.18279 11.47496 -20.92176 1.000 8.44063 647 ILE A CA 1
ATOM 4587 C C . ILE A 1 303 ? -10.63860 10.07939 -20.70000 1.000 8.63301 647 ILE A C 1
ATOM 4588 O O . ILE A 1 303 ? -10.83435 9.18540 -21.52615 1.000 9.71809 647 ILE A O 1
ATOM 4604 N N . SER A 1 304 ? -9.93696 9.89110 -19.58641 1.000 8.39740 648 SER A N 1
ATOM 4605 C CA . SER A 1 304 ? -9.23047 8.64712 -19.33925 1.000 8.57604 648 SER A CA 1
ATOM 4606 C C . SER A 1 304 ? -9.58600 7.98852 -18.01782 1.000 8.04165 648 SER A C 1
ATOM 4607 O O . SER A 1 304 ? -9.24096 6.81391 -17.82545 1.000 9.37124 648 SER A O 1
ATOM 4615 N N . ALA A 1 305 ? -10.26447 8.69133 -17.11662 1.000 8.07063 649 ALA A N 1
ATOM 4616 C CA . ALA A 1 305 ? -10.62344 8.09422 -15.84280 1.000 8.76785 649 ALA A CA 1
ATOM 4617 C C . ALA A 1 305 ? -11.75444 8.89351 -15.20907 1.000 8.60875 649 ALA A C 1
ATOM 4618 O O . ALA A 1 305 ? -11.78152 10.11423 -15.30575 1.000 8.82096 649 ALA A O 1
ATOM 4625 N N . VAL A 1 306 ? -12.68829 8.18698 -14.56823 1.000 8.15562 650 VAL A N 1
ATOM 4626 C CA . VAL A 1 306 ? -13.82081 8.80075 -13.87513 1.000 7.96370 650 VAL A CA 1
ATOM 4627 C C . VAL A 1 306 ? -14.12208 7.99263 -12.62076 1.000 7.76921 650 VAL A C 1
ATOM 4628 O O . VAL A 1 306 ? -13.88819 6.78419 -12.57782 1.000 8.64994 650 VAL A O 1
ATOM 4641 N N . CYS A 1 307 ? -14.65724 8.65475 -11.58932 1.000 7.48163 651 CYS A N 1
ATOM 4642 C CA A CYS A 1 307 ? -15.01721 7.96726 -10.34524 0.802 7.57287 651 CYS A CA 1
ATOM 4643 C CA B CYS A 1 307 ? -15.09499 7.92559 -10.40084 0.198 8.59914 651 CYS A CA 1
ATOM 4644 C C . CYS A 1 307 ? -16.06282 8.76103 -9.57296 1.000 7.67086 651 CYS A C 1
ATOM 4645 O O . CYS A 1 307 ? -15.74833 9.85485 -9.09589 1.000 8.15324 651 CYS A O 1
ATOM 4660 N N . TRP A 1 308 ? -17.25681 8.22209 -9.39242 1.000 7.39781 652 TRP A N 1
ATOM 4661 C CA . TRP A 1 308 ? -18.23335 8.84383 -8.51603 1.000 7.38280 652 TRP A CA 1
ATOM 4662 C C . TRP A 1 308 ? -17.72834 8.85137 -7.07927 1.000 7.92735 652 TRP A C 1
ATOM 4663 O O . TRP A 1 308 ? -17.02651 7.93889 -6.63234 1.000 8.31276 652 TRP A O 1
ATOM 4684 N N . LYS A 1 309 ? -18.14806 9.86329 -6.32992 1.000 7.88526 653 LYS A N 1
ATOM 4685 C CA . LYS A 1 309 ? -18.02439 9.87841 -4.87879 1.000 8.03086 653 LYS A CA 1
ATOM 4686 C C . LYS A 1 309 ? -19.25563 9.17176 -4.32494 1.000 8.35543 653 LYS A C 1
ATOM 4687 O O . LYS A 1 309 ? -20.29703 9.77217 -4.05458 1.000 8.85088 653 LYS A O 1
ATOM 4706 N N . SER A 1 310 ? -19.15623 7.85447 -4.23738 1.000 9.59546 654 SER A N 1
ATOM 4707 C CA . SER A 1 310 ? -20.24438 6.96497 -3.79807 1.000 10.27517 654 SER A CA 1
ATOM 4708 C C . SER A 1 310 ? -21.54701 7.31590 -4.52566 1.000 10.05213 654 SER A C 1
ATOM 4709 O O . SER A 1 310 ? -21.54290 7.42591 -5.75543 1.000 10.97244 654 SER A O 1
ATOM 4717 N N A ASP A 1 311 ? -22.66629 7.46236 -3.81698 0.464 10.09686 655 ASP A N 1
ATOM 4718 N N B ASP A 1 311 ? -22.67166 7.44898 -3.80977 0.536 9.47834 655 ASP A N 1
ATOM 4719 C CA A ASP A 1 311 ? -23.96045 7.69626 -4.44793 0.464 11.58730 655 ASP A CA 1
ATOM 4720 C CA B ASP A 1 311 ? -23.97434 7.70816 -4.41209 0.536 10.45641 655 ASP A CA 1
ATOM 4721 C C A ASP A 1 311 ? -24.25283 9.17414 -4.65863 0.464 10.79112 655 ASP A C 1
ATOM 4722 C C B ASP A 1 311 ? -24.30583 9.19087 -4.46419 0.536 10.42478 655 ASP A C 1
ATOM 4723 O O A ASP A 1 311 ? -25.33679 9.52213 -5.14668 0.464 10.63849 655 ASP A O 1
ATOM 4724 O O B ASP A 1 311 ? -25.47346 9.55859 -4.64043 0.536 12.06442 655 ASP A O 1
ATOM 4741 N N . SER A 1 312 ? -23.31351 10.04683 -4.33324 1.000 10.09472 656 SER A N 1
ATOM 4742 C CA . SER A 1 312 ? -23.52656 11.47866 -4.42066 1.000 9.69319 656 SER A CA 1
ATOM 4743 C C . SER A 1 312 ? -23.41627 11.95212 -5.85856 1.000 8.98418 656 SER A C 1
ATOM 4744 O O . SER A 1 312 ? -22.92359 11.23685 -6.73873 1.000 9.31486 656 SER A O 1
ATOM 4753 N N . PRO A 1 313 ? -23.85278 13.18627 -6.12252 1.000 9.15475 657 PRO A N 1
ATOM 4754 C CA . PRO A 1 313 ? -23.67820 13.77976 -7.44977 1.000 9.11239 657 PRO A CA 1
ATOM 4755 C C . PRO A 1 313 ? -22.26108 14.24130 -7.75289 1.000 8.20042 657 PRO A C 1
ATOM 4756 O O . PRO A 1 313 ? -22.03925 14.77324 -8.84156 1.000 8.58438 657 PRO A O 1
ATOM 4767 N N . THR A 1 314 ? -21.31242 14.07239 -6.83083 1.000 8.14187 658 THR A N 1
ATOM 4768 C CA . THR A 1 314 ? -19.93342 14.50493 -7.03115 1.000 8.12172 658 THR A CA 1
ATOM 4769 C C . THR A 1 314 ? -19.12199 13.40072 -7.69499 1.000 7.74189 658 THR A C 1
ATOM 4770 O O . THR A 1 314 ? -19.30431 12.21977 -7.38849 1.000 8.10952 658 THR A O 1
ATOM 4781 N N . MET A 1 315 ? -18.20011 13.78998 -8.57878 1.000 7.82289 659 MET A N 1
ATOM 4782 C CA A MET A 1 315 ? -17.39683 12.86706 -9.38232 0.585 8.26419 659 MET A CA 1
ATOM 4783 C CA B MET A 1 315 ? -17.34351 12.80942 -9.21760 0.415 8.54453 659 MET A CA 1
ATOM 4784 C C . MET A 1 315 ? -15.97853 13.40312 -9.51564 1.000 8.51939 659 MET A C 1
ATOM 4785 O O . MET A 1 315 ? -15.79809 14.60948 -9.64696 1.000 10.31746 659 MET A O 1
ATOM 4812 N N . LEU A 1 316 ? -14.99847 12.51089 -9.55621 1.000 7.64931 660 LEU A N 1
ATOM 4813 C CA . LEU A 1 316 ? -13.64915 12.81862 -9.99657 1.000 7.87261 660 LEU A CA 1
ATOM 4814 C C . LEU A 1 316 ? -13.50119 12.41811 -11.45759 1.000 7.85135 660 LEU A C 1
ATOM 4815 O O . LEU A 1 316 ? -14.07326 11.42771 -11.90615 1.000 7.96772 660 LEU A O 1
ATOM 4831 N N . THR A 1 317 ? -12.71381 13.19626 -12.19310 1.000 8.28702 661 THR A N 1
ATOM 4832 C CA . THR A 1 317 ? -12.46356 12.93830 -13.59967 1.000 8.34735 661 THR A CA 1
ATOM 4833 C C . THR A 1 317 ? -11.03577 13.33324 -13.94310 1.000 8.64142 661 THR A C 1
ATOM 4834 O O . THR A 1 317 ? -10.44806 14.21322 -13.30626 1.000 9.72670 661 THR A O 1
ATOM 4845 N N . ALA A 1 318 ? -10.48745 12.69635 -14.97247 1.000 8.74785 662 ALA A N 1
ATOM 4846 C CA . ALA A 1 318 ? -9.16155 13.03916 -15.45204 1.000 9.03675 662 ALA A CA 1
ATOM 4847 C C . ALA A 1 318 ? -9.08203 12.71992 -16.92809 1.000 8.72227 662 ALA A C 1
ATOM 4848 O O . ALA A 1 318 ? -9.82383 11.88260 -17.43978 1.000 9.40552 662 ALA A O 1
ATOM 4855 N N . ASN A 1 319 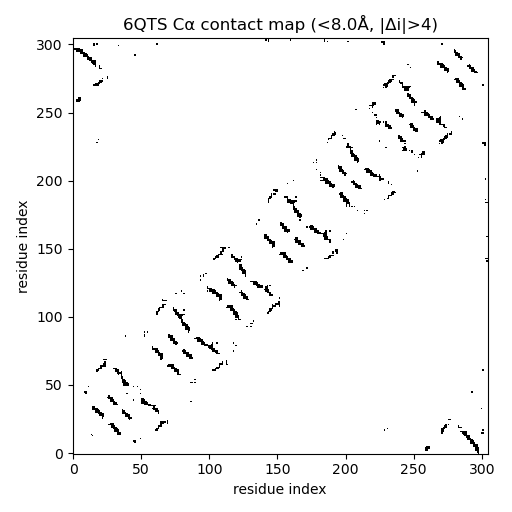? -8.16366 13.38928 -17.61342 1.000 9.80345 663 ASN A N 1
ATOM 4856 C CA . ASN A 1 319 ? -8.04121 13.18251 -19.04215 1.000 9.79874 663 ASN A CA 1
ATOM 4857 C C . ASN A 1 319 ? -6.61177 12.88120 -19.46642 1.000 10.24697 663 ASN A C 1
ATOM 4858 O O . ASN A 1 319 ? -5.68145 12.76191 -18.65142 1.000 10.96957 663 ASN A O 1
ATOM 4869 N N . SER A 1 320 ? -6.44913 12.74066 -20.78567 1.000 10.36414 664 SER A N 1
ATOM 4870 C CA . SER A 1 320 ? -5.19437 12.27618 -21.35558 1.000 11.40191 664 SER A CA 1
ATOM 4871 C C . SER A 1 320 ? -4.08955 13.30628 -21.26605 1.000 12.65303 664 SER A C 1
ATOM 4872 O O . SER A 1 320 ? -2.92698 12.95215 -21.48185 1.000 14.88684 664 SER A O 1
ATOM 4880 N N . GLN A 1 321 ? -4.42165 14.55300 -20.94062 1.000 13.63760 665 GLN A N 1
ATOM 4881 C CA . GLN A 1 321 ? -3.42602 15.57527 -20.67110 1.000 16.27991 665 GLN A CA 1
ATOM 4882 C C . GLN A 1 321 ? -2.96882 15.57499 -19.22287 1.000 15.71572 665 GLN A C 1
ATOM 4883 O O . GLN A 1 321 ? -2.02265 16.29367 -18.87754 1.000 18.96786 665 GLN A O 1
ATOM 4897 N N . GLY A 1 322 ? -3.62673 14.80321 -18.36246 1.000 13.19570 666 GLY A N 1
ATOM 4898 C CA . GLY A 1 322 ? -3.29007 14.77627 -16.96330 1.000 13.85649 666 GLY A CA 1
ATOM 4899 C C . GLY A 1 322 ? -4.06134 15.75245 -16.11271 1.000 13.92394 666 GLY A C 1
ATOM 4900 O O . GLY A 1 322 ? -3.78262 15.86183 -14.91369 1.000 16.11022 666 GLY A O 1
ATOM 4904 N N . THR A 1 323 ? -5.01977 16.46222 -16.68906 1.000 13.68742 667 THR A N 1
ATOM 4905 C CA . THR A 1 323 ? -5.85520 17.35887 -15.91315 1.000 13.99891 667 THR A CA 1
ATOM 4906 C C . THR A 1 323 ? -6.85317 16.56464 -15.09436 1.000 12.45746 667 THR A C 1
ATOM 4907 O O . THR A 1 323 ? -7.42218 15.59051 -15.57624 1.000 12.15047 667 THR A O 1
ATOM 4918 N N . ILE A 1 324 ? -7.06408 16.99362 -13.85497 1.000 11.86000 668 ILE A N 1
ATOM 4919 C CA . ILE A 1 324 ? -8.03042 16.39497 -12.94602 1.000 10.61031 668 ILE A CA 1
ATOM 4920 C C . ILE A 1 324 ? -9.09767 17.43672 -12.66381 1.000 10.19622 668 ILE A C 1
ATOM 4921 O O . ILE A 1 324 ? -8.77628 18.58914 -12.37800 1.000 11.25011 668 ILE A O 1
ATOM 4937 N N . LYS A 1 325 ? -10.36369 17.04186 -12.73666 1.000 9.64682 669 LYS A N 1
ATOM 4938 C CA .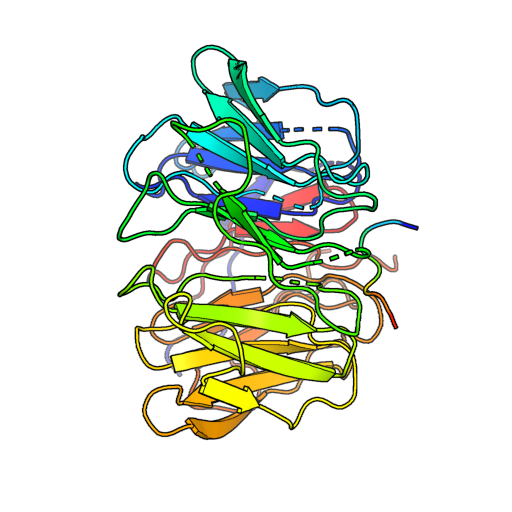 LYS A 1 325 ? -11.44205 17.92016 -12.30834 1.000 10.31654 669 LYS A CA 1
ATOM 4939 C C . LYS A 1 325 ? -12.35893 17.20735 -11.33434 1.000 10.17335 669 LYS A C 1
ATOM 4940 O O . LYS A 1 325 ? -12.66523 16.02605 -11.50283 1.000 11.32128 669 LYS A O 1
ATOM 4959 N N . VAL A 1 326 ? -12.82936 17.93877 -10.33842 1.000 9.76968 670 VAL A N 1
ATOM 4960 C CA . VAL A 1 326 ? -13.92766 17.50785 -9.48601 1.000 9.48394 670 VAL A CA 1
ATOM 4961 C C . VAL A 1 326 ? -15.18733 18.15118 -10.04031 1.000 9.19311 670 VAL A 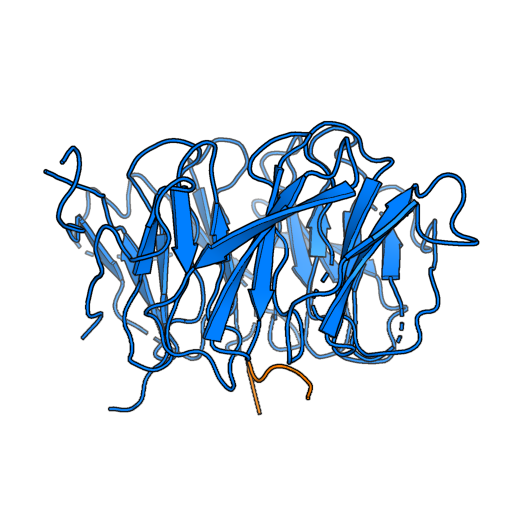C 1
ATOM 4962 O O . VAL A 1 326 ? -15.26335 19.38602 -10.13847 1.000 10.24483 670 VAL A O 1
ATOM 4975 N N . LEU A 1 327 ? -16.14989 17.33936 -10.43910 1.000 8.95568 671 LEU A N 1
ATOM 4976 C CA . LEU A 1 327 ? -17.40362 17.78632 -11.01844 1.000 9.13111 671 LEU A CA 1
ATOM 4977 C C . LEU A 1 327 ? -18.55364 17.42661 -10.09132 1.000 9.04984 671 LEU A C 1
ATOM 4978 O O . LEU A 1 327 ? -18.45628 16.50211 -9.28273 1.000 10.32434 671 LEU A O 1
ATOM 4994 N N . VAL A 1 328 ? -19.66195 18.14643 -10.22540 1.000 8.65934 672 VAL A N 1
ATOM 4995 C CA A VAL A 1 328 ? -20.86457 17.83707 -9.45906 0.755 8.93941 672 VAL A CA 1
ATOM 4996 C CA B VAL A 1 328 ? -20.86330 17.81260 -9.47075 0.245 8.16031 672 VAL A CA 1
ATOM 4997 C C . VAL A 1 328 ? -22.07750 18.00454 -10.36425 1.000 8.62959 672 VAL A C 1
ATOM 4998 O O . VAL A 1 328 ? -22.24321 19.05008 -11.00028 1.000 9.83566 672 VAL A O 1
ATOM 5023 N N . LEU A 1 329 ? -22.94286 16.99328 -10.40978 1.000 9.18717 673 LEU A N 1
ATOM 5024 C CA . LEU A 1 329 ? -24.21960 17.15114 -11.08462 1.000 9.56124 673 LEU A CA 1
ATOM 5025 C C . LEU A 1 329 ? -25.02662 18.22792 -10.39033 1.000 10.59213 673 LEU A C 1
ATOM 5026 O O . LEU A 1 329 ? -25.04234 18.31931 -9.15834 1.000 11.32443 673 LEU A O 1
ATOM 5042 N N . ALA A 1 330 ? -25.73852 19.01951 -11.17954 1.000 10.64545 674 ALA A N 1
ATOM 5043 C CA . ALA A 1 330 ? -26.53138 20.09348 -10.61467 1.000 11.13289 674 ALA A CA 1
ATOM 5044 C C . ALA A 1 330 ? -27.73672 20.35871 -11.49617 1.000 11.61738 674 ALA A C 1
ATOM 5045 O O . ALA A 1 330 ? -27.76063 20.04102 -12.69091 1.000 11.38385 674 ALA A O 1
ATOM 5052 N N . ALA A 1 331 ? -28.73732 20.95436 -10.87170 1.000 12.76442 675 ALA A N 1
ATOM 5053 C CA . ALA A 1 331 ? -29.95185 21.33740 -11.56150 1.000 15.29280 675 ALA A CA 1
ATOM 5054 C C . ALA A 1 331 ? -29.62042 22.30478 -12.67859 1.000 16.41637 675 ALA A C 1
ATOM 5055 O O . ALA A 1 331 ? -30.28988 22.29485 -13.70265 1.000 18.40175 675 ALA A O 1
ATOM 5063 N N . ARG B 2 2 ? 1.83940 2.29959 -27.33871 1.000 43.62134 406 ARG B N 1
ATOM 5064 C CA . ARG B 2 2 ? 0.55284 2.97233 -27.21549 1.000 42.67531 406 ARG B CA 1
ATOM 5065 C C . ARG B 2 2 ? -0.06674 2.72608 -25.84461 1.000 35.44155 406 ARG B C 1
ATOM 5066 O O . ARG B 2 2 ? -0.11116 1.59756 -25.35958 1.000 36.68264 406 ARG B O 1
ATOM 5086 N N . TYR B 2 3 ? -0.55241 3.79795 -25.23273 1.000 26.16593 407 TYR B N 1
ATOM 5087 C CA . TYR B 2 3 ? -1.07195 3.76714 -23.87485 1.000 20.22087 407 TYR B CA 1
ATOM 5088 C C . TYR B 2 3 ? -2.57244 4.00324 -23.87865 1.000 15.04530 407 TYR B C 1
ATOM 5089 O O . TYR B 2 3 ? -3.08788 4.79820 -24.66892 1.000 14.56930 407 TYR B O 1
ATOM 5107 N N . ALA B 2 4 ? -3.25995 3.28903 -22.99527 1.000 12.66071 408 ALA B N 1
ATOM 5108 C CA . ALA B 2 4 ? -4.69522 3.44694 -22.80562 1.000 11.51317 408 ALA B CA 1
ATOM 5109 C C . ALA B 2 4 ? -5.47681 3.13474 -24.07306 1.000 11.01358 408 ALA B C 1
ATOM 5110 O O . ALA B 2 4 ? -6.53290 3.72161 -24.31901 1.000 11.36394 408 ALA B O 1
ATOM 5117 N N . VAL B 2 5 ? -4.97735 2.20856 -24.88139 1.000 11.23044 409 VAL B N 1
ATOM 5118 C CA . VAL B 2 5 ? -5.66710 1.74451 -26.07604 1.000 11.90780 409 VAL B CA 1
ATOM 5119 C C . VAL B 2 5 ? -6.22178 0.35533 -25.79070 1.000 11.28493 409 VAL B C 1
ATOM 5120 O O . VAL B 2 5 ? -5.48468 -0.54282 -25.36881 1.000 11.89047 409 VAL B O 1
ATOM 5133 N N . VAL B 2 6 ? -7.51940 0.18910 -25.99807 1.000 10.66624 410 VAL B N 1
ATOM 5134 C CA . VAL B 2 6 ? -8.18501 -1.08247 -25.69155 1.000 10.56060 410 VAL B CA 1
ATOM 5135 C C . VAL B 2 6 ? -7.73585 -2.13623 -26.69037 1.000 11.95217 410 VAL B C 1
ATOM 5136 O O . VAL B 2 6 ? -7.64943 -1.84451 -27.89373 1.000 13.86937 410 VAL B O 1
ATOM 5149 N N . PRO B 2 7 ? -7.44122 -3.35680 -26.25423 1.000 13.22200 411 PRO B N 1
ATOM 5150 C CA . PRO B 2 7 ? -7.15576 -4.42764 -27.22048 1.000 17.71421 411 PRO B CA 1
ATOM 5151 C C . PRO B 2 7 ? -8.31113 -4.58716 -28.19981 1.000 24.25819 411 PRO B C 1
ATOM 5152 O O . PRO B 2 7 ? -9.48081 -4.43715 -27.83895 1.000 23.39929 411 PRO B O 1
ATOM 5163 N N . ASP B 2 8 ? -7.98316 -4.89775 -29.44729 1.000 32.63863 412 ASP B N 1
ATOM 5164 C CA . ASP B 2 8 ? -9.01818 -5.12600 -30.45617 1.000 41.84110 412 ASP B CA 1
ATOM 5165 C C . ASP B 2 8 ? -10.04027 -6.14564 -29.95100 1.000 44.86175 412 ASP B C 1
ATOM 5166 O O . ASP B 2 8 ? -9.81119 -7.35660 -30.01007 1.000 46.12331 412 ASP B O 1
#

Solvent-accessible surface area: 12823 Å² total